Protein AF-J9CB09-F1 (afdb_monomer)

Secondary structure (DSSP, 8-state):
-HHHHHHHHHHHHHHHHHHHHHH-S--TT-EEEETTEEEEEEEE-SSEEEEEETTS-EEEEEHHHHTTS-EEESTT-SSEEEEEEEEEPTT--HHHHHHHHHHHHHHHHH-TTB-GGG-EEEEEEE-SS-EEEEEEEEES---HHHHHHHHHHHHHHHHHHHHHHT--B-----PPPPSS---------PPPP-------

InterPro domains:
  IPR006685 Mechanosensitive ion channel MscS [PF00924] (10-75)
  IPR010920 LSM domain superfamily [SSF50182] (10-75)
  IPR011066 Mechanosensitive ion channel MscS, C-terminal domain superfamily [SSF82689] (78-179)
  IPR023408 Mechanosensitive ion channel MscS, beta-domain superfamily [G3DSA:2.30.30.60] (26-75)
  IPR045042 Mechanosensitive ion channel protein YnaI-like [PTHR43634] (2-192)
  IPR049278 Mechanosensitive ion channel MscS, C-terminal domain [PF21082] (82-168)

Foldseek 3Di:
DVVCVVCVLVVLLQVLLVCCVVVVPDDQQWFKDWPNATAGFHDDDNFWTWGQGPVRDTDTHGSSRVSVTDMDTLLPDQKDKDKDKFFWAPPQDPQLLVQLQVVLLVCQLPDPQWDNVAWDWDQDDDDPGGRIIMTMTIGRDSDPVVVVVVVVVSVVVSVVSCVVSVIDTTDDDDDDDDPDDDDPPPPPPPDDDDPDPDDD

Mean predicted aligned error: 8.7 Å

Organism: NCBI:txid749906

pLDDT: mean 90.31, std 12.58, range [43.41, 98.25]

Sequence (200 aa):
MAVAFAAKDALANVFGSLVIVLDKPFKIGDWITANGVEGVVEEISFRSTCVRTFPQELVYIPNSLLSNTPITNFTARQKRRIDFTLGLTYSSTQEQIADFIQRMKDYLSNHPDIYPDVIRVHFINYGASSLDIRVTCYARTGDHVKYLDVLNDVNLAVLELLKKSGVSCAFPSTSVYFETPLHKTAATQAPFPIEEKAKL

Structure (mmCIF, N/CA/C/O backbone):
data_AF-J9CB09-F1
#
_entry.id   AF-J9CB09-F1
#
loop_
_atom_site.group_PDB
_atom_site.id
_atom_site.type_symbol
_atom_site.label_atom_id
_atom_site.label_alt_id
_atom_site.label_comp_id
_atom_site.label_asym_id
_atom_site.label_entity_id
_atom_site.label_seq_id
_atom_site.pdbx_PDB_ins_code
_atom_site.Cartn_x
_atom_site.Cartn_y
_atom_site.Cartn_z
_atom_site.occupancy
_atom_site.B_iso_or_equiv
_atom_site.auth_seq_id
_atom_site.auth_comp_id
_atom_site.auth_asym_id
_atom_site.auth_atom_id
_atom_site.pdbx_PDB_model_num
ATOM 1 N N . MET A 1 1 ? 18.683 19.623 -43.570 1.00 62.66 1 MET A N 1
ATOM 2 C CA . MET A 1 1 ? 17.809 19.801 -42.386 1.00 62.66 1 MET A CA 1
ATOM 3 C C . MET A 1 1 ? 16.638 18.813 -42.357 1.00 62.66 1 MET A C 1
ATOM 5 O O . MET A 1 1 ? 16.414 18.251 -41.299 1.00 62.66 1 MET A O 1
ATOM 9 N N . ALA A 1 2 ? 15.962 18.498 -43.474 1.00 72.88 2 ALA A N 1
ATOM 10 C CA . ALA A 1 2 ? 14.850 17.525 -43.497 1.00 72.88 2 ALA A CA 1
ATOM 11 C C . ALA A 1 2 ? 15.203 16.114 -42.965 1.00 72.88 2 ALA A C 1
ATOM 13 O O . ALA A 1 2 ? 14.466 15.561 -42.156 1.00 72.88 2 ALA A O 1
ATOM 14 N N . VAL A 1 3 ? 16.367 15.564 -43.338 1.00 76.69 3 VAL A N 1
ATOM 15 C CA . VAL A 1 3 ? 16.825 14.237 -42.868 1.00 76.69 3 VAL A CA 1
ATOM 16 C C . VAL A 1 3 ? 17.104 14.221 -41.357 1.00 76.69 3 VAL A C 1
ATOM 18 O O . VAL A 1 3 ? 16.766 13.259 -40.677 1.00 76.69 3 VAL A O 1
ATOM 21 N N . ALA A 1 4 ? 17.660 15.308 -40.811 1.00 77.88 4 ALA A N 1
ATOM 22 C CA . ALA A 1 4 ? 17.932 15.432 -39.377 1.00 77.88 4 ALA A CA 1
ATOM 23 C C . ALA A 1 4 ? 16.640 15.511 -38.546 1.00 77.88 4 ALA A C 1
ATOM 25 O O . ALA A 1 4 ? 16.568 14.933 -37.466 1.00 77.88 4 ALA A O 1
ATOM 26 N N . PHE A 1 5 ? 15.603 16.176 -39.067 1.00 81.06 5 PHE A N 1
ATOM 27 C CA . PHE A 1 5 ? 14.285 16.199 -38.432 1.00 81.06 5 PHE A CA 1
ATOM 28 C C . PHE A 1 5 ? 13.591 14.834 -38.484 1.00 81.06 5 PHE A C 1
ATOM 30 O O . PHE A 1 5 ? 13.025 14.420 -37.479 1.00 81.06 5 PHE A O 1
ATOM 37 N N . ALA A 1 6 ? 13.694 14.104 -39.599 1.00 78.50 6 ALA A N 1
ATOM 38 C CA . ALA A 1 6 ? 13.123 12.760 -39.723 1.00 78.50 6 ALA A CA 1
ATOM 39 C C . ALA A 1 6 ? 13.815 11.723 -38.813 1.00 78.50 6 ALA A C 1
ATOM 41 O O . ALA A 1 6 ? 13.164 10.826 -38.287 1.00 78.50 6 ALA A O 1
ATOM 42 N N . ALA A 1 7 ? 15.128 11.853 -38.589 1.00 86.88 7 ALA A N 1
ATOM 43 C CA . ALA A 1 7 ? 15.889 10.947 -37.725 1.00 86.88 7 ALA A CA 1
ATOM 44 C C . ALA A 1 7 ? 15.751 11.250 -36.221 1.00 86.88 7 ALA A C 1
ATOM 46 O O . ALA A 1 7 ? 16.163 10.431 -35.396 1.00 86.88 7 ALA A O 1
ATOM 47 N N . LYS A 1 8 ? 15.186 12.408 -35.850 1.00 88.00 8 LYS A N 1
ATOM 48 C CA . LYS A 1 8 ? 15.107 12.882 -34.460 1.00 88.00 8 LYS A CA 1
ATOM 49 C C . LYS A 1 8 ? 14.442 11.860 -33.537 1.00 88.00 8 LYS A C 1
ATOM 51 O O . LYS A 1 8 ? 14.993 11.550 -32.484 1.00 88.00 8 LYS A O 1
ATOM 56 N N . ASP A 1 9 ? 13.302 11.311 -33.945 1.00 84.38 9 ASP A N 1
ATOM 57 C CA . ASP A 1 9 ? 12.528 10.389 -33.106 1.00 84.38 9 ASP A CA 1
ATOM 58 C C . ASP A 1 9 ? 13.201 9.019 -32.980 1.00 84.38 9 ASP A C 1
ATOM 60 O O . ASP A 1 9 ? 13.182 8.403 -31.912 1.00 84.38 9 ASP A O 1
ATOM 64 N N . ALA A 1 10 ? 13.855 8.550 -34.045 1.00 86.50 10 ALA A N 1
ATOM 65 C CA . ALA A 1 10 ? 14.636 7.318 -34.007 1.00 86.50 10 ALA A CA 1
ATOM 66 C C . ALA A 1 10 ? 15.829 7.454 -33.048 1.00 86.50 10 ALA A C 1
ATOM 68 O O . ALA A 1 10 ? 16.013 6.614 -32.168 1.00 86.50 10 ALA A O 1
ATOM 69 N N . LEU A 1 11 ? 16.590 8.548 -33.162 1.00 88.12 11 LEU A N 1
ATOM 70 C CA . LEU A 1 11 ? 17.716 8.838 -32.274 1.00 88.12 11 LEU A CA 1
ATOM 71 C C . LEU A 1 11 ? 17.263 8.998 -30.820 1.00 88.12 11 LEU A C 1
ATOM 73 O O . LEU A 1 11 ? 17.879 8.419 -29.930 1.00 88.12 11 LEU A O 1
ATOM 77 N N . ALA A 1 12 ? 16.163 9.714 -30.572 1.00 89.38 12 ALA A N 1
ATOM 78 C CA . ALA A 1 12 ? 15.626 9.902 -29.227 1.00 89.38 12 ALA A CA 1
ATOM 79 C C . ALA A 1 12 ? 15.290 8.568 -28.543 1.00 89.38 12 ALA A C 1
ATOM 81 O O . ALA A 1 12 ? 15.583 8.389 -27.364 1.00 89.38 12 ALA A O 1
ATOM 82 N N . ASN A 1 13 ? 14.713 7.612 -29.274 1.00 90.25 13 ASN A N 1
ATOM 83 C CA . ASN A 1 13 ? 14.404 6.290 -28.729 1.00 90.25 13 ASN A CA 1
ATOM 84 C C . ASN A 1 13 ? 15.659 5.446 -28.466 1.00 90.25 13 ASN A C 1
ATOM 86 O O . ASN A 1 13 ? 15.710 4.728 -27.468 1.00 90.25 13 ASN A O 1
ATOM 90 N N . VAL A 1 14 ? 16.690 5.558 -29.307 1.00 90.12 14 VAL A N 1
ATOM 91 C CA . VAL A 1 14 ? 17.977 4.884 -29.073 1.00 90.12 14 VAL A CA 1
ATOM 92 C C . VAL A 1 14 ? 18.661 5.441 -27.824 1.00 90.12 14 VAL A C 1
ATOM 94 O O . VAL A 1 14 ? 19.067 4.666 -26.959 1.00 90.12 14 VAL A O 1
ATOM 97 N N . PHE A 1 15 ? 18.723 6.769 -27.672 1.00 89.75 15 PHE A N 1
ATOM 98 C CA . PHE A 1 15 ? 19.248 7.394 -26.454 1.00 89.75 15 PHE A CA 1
ATOM 99 C C . PHE A 1 15 ? 18.416 7.030 -25.221 1.00 89.75 15 PHE A C 1
ATOM 101 O O . PHE A 1 15 ? 18.990 6.695 -24.189 1.00 89.75 15 PHE A O 1
ATOM 108 N N . GLY A 1 16 ? 17.085 7.006 -25.335 1.00 88.19 16 GLY A N 1
ATOM 109 C CA . GLY A 1 16 ? 16.208 6.560 -24.251 1.00 88.19 16 GLY A CA 1
ATOM 110 C C . GLY A 1 16 ? 16.493 5.117 -23.827 1.00 88.19 16 GLY A C 1
ATOM 111 O O . GLY A 1 16 ? 16.582 4.824 -22.639 1.00 88.19 16 GLY A O 1
ATOM 112 N N . SER A 1 17 ? 16.734 4.224 -24.789 1.00 88.56 17 SER A N 1
ATOM 113 C CA . SER A 1 17 ? 17.124 2.833 -24.512 1.00 88.56 17 SER A CA 1
ATOM 114 C C . SER A 1 17 ? 18.469 2.745 -23.799 1.00 88.56 17 SER A C 1
ATOM 116 O O . SER A 1 17 ? 18.612 1.977 -22.852 1.00 88.56 17 SER A O 1
ATOM 118 N N . LEU A 1 18 ? 19.451 3.544 -24.228 1.00 91.38 18 LEU A N 1
ATOM 119 C CA . LEU A 1 18 ? 20.765 3.599 -23.592 1.00 91.38 18 LEU A CA 1
ATOM 120 C C . LEU A 1 18 ? 20.655 4.063 -22.134 1.00 91.38 18 LEU A C 1
ATOM 122 O O . LEU A 1 18 ? 21.244 3.436 -21.260 1.00 91.38 18 LEU A O 1
ATOM 126 N N . VAL A 1 19 ? 19.857 5.100 -21.868 1.00 89.19 19 VAL A N 1
ATOM 127 C CA . VAL A 1 19 ? 19.573 5.584 -20.507 1.00 89.19 19 VAL A CA 1
ATOM 128 C C . VAL A 1 19 ? 18.929 4.483 -19.663 1.00 89.19 19 VAL A C 1
ATOM 130 O O . VAL A 1 19 ? 19.413 4.196 -18.575 1.00 89.19 19 VAL A O 1
ATOM 133 N N . ILE A 1 20 ? 17.905 3.792 -20.178 1.00 90.62 20 ILE A N 1
ATOM 134 C CA . ILE A 1 20 ? 17.250 2.682 -19.463 1.00 90.62 20 ILE A CA 1
ATOM 135 C C . ILE A 1 20 ? 18.251 1.564 -19.128 1.00 90.62 20 ILE A C 1
ATOM 137 O O . ILE A 1 20 ? 18.218 1.019 -18.029 1.00 90.62 20 ILE A O 1
ATOM 141 N N . VAL A 1 21 ? 19.161 1.223 -20.043 1.00 89.69 21 VAL A N 1
ATOM 142 C CA . VAL A 1 21 ? 20.151 0.152 -19.833 1.00 89.69 21 VAL A CA 1
ATOM 143 C C . VAL A 1 21 ? 21.273 0.562 -18.874 1.00 89.69 21 VAL A C 1
ATOM 145 O O . VAL A 1 21 ? 21.768 -0.293 -18.133 1.00 89.69 21 VAL A O 1
ATOM 148 N N . LEU A 1 22 ? 21.689 1.831 -18.886 1.00 90.94 22 LEU A N 1
ATOM 149 C CA . LEU A 1 22 ? 22.745 2.351 -18.014 1.00 90.94 22 LEU A CA 1
ATOM 150 C C . LEU A 1 22 ? 22.230 2.613 -16.597 1.00 90.94 22 LEU A C 1
ATOM 152 O O . LEU A 1 22 ? 22.796 2.083 -15.641 1.00 90.94 22 LEU A O 1
ATOM 156 N N . ASP A 1 23 ? 21.138 3.365 -16.473 1.00 89.81 23 ASP A N 1
ATOM 157 C CA . ASP A 1 23 ? 20.589 3.788 -15.181 1.00 89.81 23 ASP A CA 1
ATOM 158 C C . ASP A 1 23 ? 19.746 2.687 -14.529 1.00 89.81 23 ASP A C 1
ATOM 160 O O . ASP A 1 23 ? 19.575 2.671 -13.310 1.00 89.81 23 ASP A O 1
ATOM 164 N N . LYS A 1 24 ? 19.226 1.750 -15.335 1.00 91.00 24 LYS A N 1
ATOM 165 C CA . LYS A 1 24 ? 18.397 0.609 -14.909 1.00 91.00 24 LYS A CA 1
ATOM 166 C C . LYS A 1 24 ? 17.297 0.994 -13.908 1.00 91.00 24 LYS A C 1
ATOM 168 O O . LYS A 1 24 ? 17.187 0.355 -12.859 1.00 91.00 24 LYS A O 1
ATOM 173 N N . PRO A 1 25 ? 16.436 1.986 -14.220 1.00 92.44 25 PRO A N 1
ATOM 174 C CA . PRO A 1 25 ? 15.302 2.330 -13.355 1.00 92.44 25 PRO A CA 1
ATOM 175 C C . PRO A 1 25 ? 14.312 1.159 -13.187 1.00 92.44 25 PRO A C 1
ATOM 177 O O . PRO A 1 25 ? 13.548 1.105 -12.219 1.00 92.44 25 PRO A O 1
ATOM 180 N N . PHE A 1 26 ? 14.332 0.207 -14.123 1.00 95.56 26 PHE A N 1
ATOM 181 C CA . PHE A 1 26 ? 13.611 -1.060 -14.081 1.00 95.56 26 PHE A CA 1
ATOM 182 C C . PHE A 1 26 ? 14.320 -2.110 -14.947 1.00 95.56 26 PHE A C 1
ATOM 184 O O . PHE A 1 26 ? 15.185 -1.787 -15.765 1.00 95.56 26 PHE A O 1
ATOM 191 N N . LYS A 1 27 ? 13.929 -3.373 -14.784 1.00 94.94 27 LYS A N 1
ATOM 192 C CA . LYS A 1 27 ? 14.349 -4.511 -15.617 1.00 94.94 27 LYS A CA 1
ATOM 193 C C . LYS A 1 27 ? 13.140 -5.321 -16.088 1.00 94.94 27 LYS A C 1
ATOM 195 O O . LYS A 1 27 ? 12.028 -5.141 -15.601 1.00 94.94 27 LYS A O 1
ATOM 200 N N . ILE A 1 28 ? 13.375 -6.241 -17.021 1.00 96.25 28 ILE A N 1
ATOM 201 C CA . ILE A 1 28 ? 12.380 -7.250 -17.406 1.00 96.25 28 ILE A CA 1
ATOM 202 C C . ILE A 1 28 ? 11.930 -8.017 -16.151 1.00 96.25 28 ILE A C 1
ATOM 204 O O . ILE A 1 28 ? 12.761 -8.432 -15.340 1.00 96.25 28 ILE A O 1
ATOM 208 N N . GLY A 1 29 ? 10.619 -8.177 -15.997 1.00 95.31 29 GLY A N 1
ATOM 209 C CA . GLY A 1 29 ? 9.960 -8.767 -14.834 1.00 95.31 29 GLY A CA 1
ATOM 210 C C . GLY A 1 29 ? 9.585 -7.770 -13.734 1.00 95.31 29 GLY A C 1
ATOM 211 O O . GLY A 1 29 ? 8.869 -8.148 -12.807 1.00 95.31 29 GLY A O 1
ATOM 212 N N . ASP A 1 30 ? 10.015 -6.507 -13.811 1.00 95.81 30 ASP A N 1
ATOM 213 C CA . ASP A 1 30 ? 9.590 -5.502 -12.837 1.00 95.81 30 ASP A CA 1
ATOM 214 C C . ASP A 1 30 ? 8.165 -5.020 -13.132 1.00 95.81 30 ASP A C 1
ATOM 216 O O . ASP A 1 30 ? 7.812 -4.719 -14.272 1.00 95.81 30 ASP A O 1
ATOM 220 N N . TRP A 1 31 ? 7.358 -4.890 -12.081 1.00 95.75 31 TRP A N 1
ATOM 221 C CA . TRP A 1 31 ? 6.089 -4.180 -12.116 1.00 95.75 31 TRP A CA 1
ATOM 222 C C . TRP A 1 31 ? 6.362 -2.684 -11.984 1.00 95.75 31 TRP A C 1
ATOM 224 O O . TRP A 1 31 ? 6.901 -2.224 -10.972 1.00 95.75 31 TRP A O 1
ATOM 234 N N . ILE A 1 32 ? 5.974 -1.923 -13.003 1.00 96.56 32 ILE A N 1
ATOM 235 C CA . ILE A 1 32 ? 6.159 -0.478 -13.067 1.00 96.56 32 ILE A CA 1
ATOM 236 C C . ILE A 1 32 ? 4.849 0.247 -13.378 1.00 96.56 32 ILE A C 1
ATOM 238 O O . ILE A 1 32 ? 3.926 -0.325 -13.959 1.00 96.56 32 ILE A O 1
ATOM 242 N N . THR A 1 33 ? 4.795 1.534 -13.041 1.00 96.62 33 THR A N 1
ATOM 243 C CA . THR A 1 33 ? 3.886 2.484 -13.689 1.00 96.62 33 THR A CA 1
ATOM 244 C C . THR A 1 33 ? 4.665 3.655 -14.274 1.00 96.62 33 THR A C 1
ATOM 246 O O . THR A 1 33 ? 5.561 4.209 -13.628 1.00 96.62 33 THR A O 1
ATOM 249 N N . ALA A 1 34 ? 4.337 4.005 -15.514 1.00 93.81 34 ALA A N 1
ATOM 250 C CA . ALA A 1 34 ? 4.919 5.123 -16.238 1.00 93.81 34 ALA A CA 1
ATOM 251 C C . ALA A 1 34 ? 3.897 5.677 -17.234 1.00 93.81 34 ALA A C 1
ATOM 253 O O . ALA A 1 34 ? 3.249 4.922 -17.957 1.00 93.81 34 ALA A O 1
ATOM 254 N N . ASN A 1 35 ? 3.753 7.004 -17.274 1.00 89.62 35 ASN A N 1
ATOM 255 C CA . ASN A 1 35 ? 2.864 7.700 -18.209 1.00 89.62 35 ASN A CA 1
ATOM 256 C C . ASN A 1 35 ? 1.423 7.127 -18.265 1.00 89.62 35 ASN A C 1
ATOM 258 O O . ASN A 1 35 ? 0.848 6.963 -19.338 1.00 89.62 35 ASN A O 1
ATOM 262 N N . GLY A 1 36 ? 0.858 6.770 -17.105 1.00 92.25 36 GLY A N 1
ATOM 263 C CA . GLY A 1 36 ? -0.497 6.210 -16.993 1.00 92.25 36 GLY A CA 1
ATOM 264 C C . GLY A 1 36 ? -0.636 4.734 -17.386 1.00 92.25 36 GLY A C 1
ATOM 265 O O . GLY A 1 36 ? -1.728 4.189 -17.275 1.00 92.25 36 GLY A O 1
ATOM 266 N N . VAL A 1 37 ? 0.447 4.076 -17.807 1.00 95.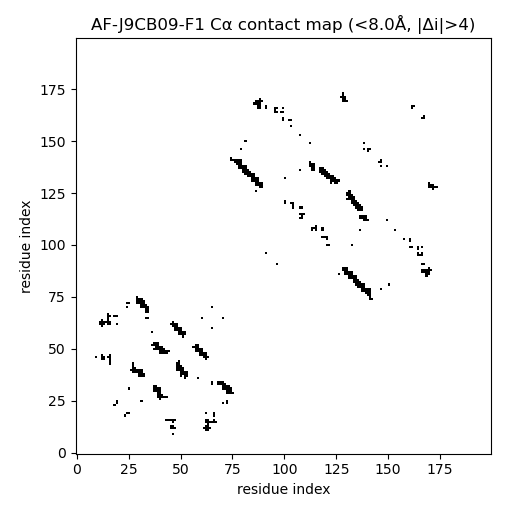12 37 VAL A N 1
ATOM 267 C CA . VAL A 1 37 ? 0.483 2.633 -18.072 1.00 95.12 37 VAL A CA 1
ATOM 268 C C . VAL A 1 37 ? 1.043 1.926 -16.847 1.00 95.12 37 VAL A C 1
ATOM 270 O O . VAL A 1 37 ? 2.088 2.319 -16.331 1.00 95.12 37 VAL A O 1
ATOM 273 N N . GLU A 1 38 ? 0.365 0.883 -16.383 1.00 97.44 38 GLU A N 1
ATOM 274 C CA . GLU A 1 38 ? 0.790 0.061 -15.252 1.00 97.44 38 GLU A CA 1
ATOM 275 C C . GLU A 1 38 ? 0.815 -1.418 -15.642 1.00 97.44 38 GLU A C 1
ATOM 277 O O . GLU A 1 38 ? -0.140 -1.936 -16.223 1.00 97.44 38 GLU A O 1
ATOM 282 N N . GLY A 1 39 ? 1.911 -2.103 -15.317 1.00 97.12 39 GLY A N 1
ATOM 283 C CA . GLY A 1 39 ? 2.062 -3.521 -15.616 1.00 97.12 39 GLY A CA 1
ATOM 284 C C . GLY A 1 39 ? 3.478 -4.042 -15.409 1.00 97.12 39 GLY A C 1
ATOM 285 O O . GLY A 1 39 ? 4.337 -3.353 -14.859 1.00 97.12 39 GLY A O 1
ATOM 286 N N . VAL A 1 40 ? 3.718 -5.271 -15.855 1.00 97.50 40 VAL A N 1
ATOM 287 C CA . VAL A 1 40 ? 5.015 -5.949 -15.758 1.00 97.50 40 VAL A CA 1
ATOM 288 C C . VAL A 1 40 ? 5.788 -5.777 -17.060 1.00 97.50 40 VAL A C 1
ATOM 290 O O . VAL A 1 40 ? 5.251 -6.002 -18.142 1.00 97.50 40 VAL A O 1
ATOM 293 N N . VAL A 1 41 ? 7.056 -5.383 -16.970 1.00 97.69 41 VAL A N 1
ATOM 294 C CA . VAL A 1 41 ? 7.939 -5.258 -18.135 1.00 97.69 41 VAL A CA 1
ATOM 295 C C . VAL A 1 41 ? 8.239 -6.645 -18.697 1.00 97.69 41 VAL A C 1
ATOM 297 O O . VAL A 1 41 ? 8.838 -7.469 -18.013 1.00 97.69 41 VAL A O 1
ATOM 300 N N . GLU A 1 42 ? 7.871 -6.896 -19.949 1.00 97.31 42 GLU A N 1
ATOM 301 C CA . GLU A 1 42 ? 8.142 -8.177 -20.617 1.00 97.31 42 GLU A CA 1
ATOM 302 C C . GLU A 1 42 ? 9.382 -8.131 -21.495 1.00 97.31 42 GLU A C 1
ATOM 304 O O . GLU A 1 42 ? 10.167 -9.075 -21.527 1.00 97.31 42 GLU A O 1
ATOM 309 N N . GLU A 1 43 ? 9.567 -7.023 -22.207 1.00 96.25 43 GLU A N 1
ATOM 310 C CA . GLU A 1 43 ? 10.640 -6.885 -23.180 1.00 96.25 43 GLU A CA 1
ATOM 311 C C . GLU A 1 43 ? 11.114 -5.435 -23.237 1.00 96.25 43 GLU A C 1
ATOM 313 O O . GLU A 1 43 ? 10.312 -4.503 -23.194 1.00 96.25 43 GLU A O 1
ATOM 318 N N . ILE A 1 44 ? 12.424 -5.242 -23.378 1.00 94.81 44 ILE A N 1
ATOM 319 C CA . ILE A 1 44 ? 13.029 -3.945 -23.684 1.00 94.81 44 ILE A CA 1
ATOM 320 C C . ILE A 1 44 ? 13.714 -4.084 -25.044 1.00 94.81 44 ILE A C 1
ATOM 322 O O . ILE A 1 44 ? 14.790 -4.673 -25.149 1.00 94.81 44 ILE A O 1
ATOM 326 N N . SER A 1 45 ? 13.083 -3.556 -26.090 1.00 93.25 45 SER A N 1
ATOM 327 C CA . SER A 1 45 ? 13.636 -3.523 -27.446 1.00 93.25 45 SER A CA 1
ATOM 328 C C . SER A 1 45 ? 14.404 -2.212 -27.686 1.00 93.25 45 SER A C 1
ATOM 330 O O . SER A 1 45 ? 14.396 -1.300 -26.861 1.00 93.25 45 SER A O 1
ATOM 332 N N . PHE A 1 46 ? 15.027 -2.059 -28.860 1.00 89.56 46 PHE A N 1
ATOM 333 C CA . PHE A 1 46 ? 15.848 -0.877 -29.183 1.00 89.56 46 PHE A CA 1
ATOM 334 C C . PHE A 1 46 ? 15.080 0.459 -29.276 1.00 89.56 46 PHE A C 1
ATOM 336 O O . PHE A 1 46 ? 15.711 1.514 -29.260 1.00 89.56 46 PHE A O 1
ATOM 343 N N . ARG A 1 47 ? 13.746 0.442 -29.453 1.00 91.50 47 ARG A N 1
ATOM 344 C CA . ARG A 1 47 ? 12.929 1.673 -29.520 1.00 91.50 47 ARG A CA 1
ATOM 345 C C . ARG A 1 47 ? 11.818 1.766 -28.493 1.00 91.50 47 ARG A C 1
ATOM 347 O O . ARG A 1 47 ? 11.270 2.847 -28.300 1.00 91.50 47 ARG A O 1
ATOM 354 N N . SER A 1 48 ? 11.410 0.641 -27.930 1.00 95.38 48 SER A N 1
ATOM 355 C CA . SER A 1 48 ? 10.233 0.562 -27.080 1.00 95.38 48 SER A CA 1
ATOM 356 C C . SER A 1 48 ? 10.406 -0.497 -26.015 1.00 95.38 48 SER A C 1
ATOM 358 O O . SER A 1 48 ? 11.099 -1.488 -26.227 1.00 95.38 48 SER A O 1
ATOM 360 N N . THR A 1 49 ? 9.703 -0.300 -24.914 1.00 96.19 49 THR A N 1
ATOM 361 C CA . THR A 1 49 ? 9.540 -1.272 -23.845 1.00 96.19 49 THR A CA 1
ATOM 362 C C . THR A 1 49 ? 8.119 -1.814 -23.913 1.00 96.19 49 THR A C 1
ATOM 364 O O . THR A 1 49 ? 7.162 -1.042 -24.005 1.00 96.19 49 THR A O 1
ATOM 367 N N . CYS A 1 50 ? 7.983 -3.135 -23.907 1.00 97.06 50 CYS A N 1
ATOM 368 C CA . CYS A 1 50 ? 6.708 -3.832 -23.857 1.00 97.06 50 CYS A CA 1
ATOM 369 C C . CYS A 1 50 ? 6.331 -4.094 -22.397 1.00 97.06 50 CYS A C 1
ATOM 371 O O . CYS A 1 50 ? 7.088 -4.722 -21.654 1.00 97.06 50 CYS A O 1
ATOM 373 N N . VAL A 1 51 ? 5.157 -3.617 -21.998 1.00 98.06 51 VAL A N 1
ATOM 374 C CA . VAL A 1 51 ? 4.588 -3.794 -20.662 1.00 98.06 51 VAL A CA 1
ATOM 375 C C . VAL A 1 51 ? 3.302 -4.599 -20.789 1.00 98.06 51 VAL A C 1
ATOM 377 O O . VAL A 1 51 ? 2.420 -4.225 -21.562 1.00 98.06 51 VAL A O 1
ATOM 380 N N . ARG A 1 52 ? 3.180 -5.684 -20.020 1.00 98.12 52 ARG A N 1
ATOM 381 C CA . ARG A 1 52 ? 1.931 -6.433 -19.884 1.00 98.12 52 ARG A CA 1
ATOM 382 C C . ARG A 1 52 ? 1.110 -5.882 -18.731 1.00 98.12 52 ARG A C 1
ATOM 384 O O . ARG A 1 52 ? 1.545 -5.936 -17.579 1.00 98.12 52 ARG A O 1
ATOM 391 N N . THR A 1 53 ? -0.068 -5.355 -19.034 1.00 97.50 53 THR A N 1
ATOM 392 C CA . THR A 1 53 ? -0.989 -4.825 -18.023 1.00 97.50 53 THR A CA 1
ATOM 393 C C . THR A 1 53 ? -1.617 -5.961 -17.213 1.00 97.50 53 THR A C 1
ATOM 395 O O . THR A 1 53 ? -1.602 -7.124 -17.622 1.00 97.50 53 THR A O 1
ATOM 398 N N . PHE A 1 54 ? -2.195 -5.652 -16.050 1.00 95.12 54 PHE A N 1
ATOM 399 C CA . PHE A 1 54 ? -2.895 -6.663 -15.245 1.00 95.12 54 PHE A CA 1
ATOM 400 C C . PHE A 1 54 ? -4.084 -7.322 -15.967 1.00 95.12 54 PHE A C 1
ATOM 402 O O . PHE A 1 54 ? -4.240 -8.537 -15.826 1.00 95.12 54 PHE A O 1
ATOM 409 N N . PRO A 1 55 ? -4.857 -6.597 -16.804 1.00 96.44 55 PRO A N 1
ATOM 410 C CA . PRO A 1 55 ? -5.817 -7.199 -17.734 1.00 96.44 55 PRO A CA 1
ATOM 411 C C . PRO A 1 55 ? -5.213 -8.032 -18.881 1.00 96.44 55 PRO A C 1
ATOM 413 O O . PRO A 1 55 ? -5.964 -8.481 -19.739 1.00 96.44 55 PRO A O 1
ATOM 416 N N . GLN A 1 56 ? -3.895 -8.275 -18.892 1.00 96.31 56 GLN A N 1
ATOM 417 C CA . GLN A 1 56 ? -3.156 -9.086 -19.874 1.00 96.31 56 GLN A CA 1
ATOM 418 C C . GLN A 1 56 ? -2.960 -8.442 -21.258 1.00 96.31 56 GLN A C 1
ATOM 420 O O . GLN A 1 56 ? -2.625 -9.139 -22.218 1.00 96.31 56 GLN A O 1
ATOM 425 N N . GLU A 1 57 ? -3.105 -7.124 -21.379 1.00 97.31 57 GLU A N 1
ATOM 426 C CA . GLU A 1 57 ? -2.868 -6.402 -22.635 1.00 97.31 57 GLU A CA 1
ATOM 427 C C . GLU A 1 57 ? -1.378 -6.090 -22.807 1.00 97.31 57 GLU A C 1
ATOM 429 O O . GLU A 1 57 ? -0.668 -5.860 -21.829 1.00 97.31 57 GLU A O 1
ATOM 434 N N . LEU A 1 58 ? -0.906 -6.035 -24.054 1.00 97.56 58 LEU A N 1
ATOM 435 C CA . LEU A 1 58 ? 0.459 -5.620 -24.376 1.00 97.56 58 LEU A CA 1
ATOM 436 C C . LEU A 1 58 ? 0.494 -4.148 -24.768 1.00 97.56 58 LEU A C 1
ATOM 438 O O . LEU A 1 58 ? -0.100 -3.747 -25.769 1.00 97.56 58 LEU A O 1
ATOM 442 N N . VAL A 1 59 ? 1.237 -3.354 -24.003 1.00 97.50 59 VAL A N 1
ATOM 443 C CA . VAL A 1 59 ? 1.413 -1.923 -24.243 1.00 97.50 59 VAL A CA 1
ATOM 444 C C . VAL A 1 59 ? 2.868 -1.640 -24.583 1.00 97.50 59 VAL A C 1
ATOM 446 O O . VAL A 1 59 ? 3.773 -1.868 -23.783 1.00 97.50 59 VAL A O 1
ATOM 449 N N . TYR A 1 60 ? 3.094 -1.113 -25.785 1.00 96.81 60 TYR A N 1
ATOM 450 C CA . TYR A 1 60 ? 4.420 -0.739 -26.267 1.00 96.81 60 TYR A CA 1
ATOM 451 C C . TYR A 1 60 ? 4.660 0.748 -26.031 1.00 96.81 60 TYR A C 1
ATOM 453 O O . TYR A 1 60 ? 4.045 1.596 -26.678 1.00 96.81 60 TYR A O 1
ATOM 461 N N . ILE A 1 61 ? 5.587 1.068 -25.134 1.00 95.62 61 ILE A N 1
ATOM 462 C CA . ILE A 1 61 ? 5.910 2.444 -24.758 1.00 95.62 61 ILE A CA 1
ATOM 463 C C . ILE A 1 61 ? 7.237 2.839 -25.418 1.00 95.62 61 ILE A C 1
ATOM 465 O O . ILE A 1 61 ? 8.221 2.118 -25.250 1.00 95.62 61 ILE A O 1
ATOM 469 N N . PRO A 1 62 ? 7.313 3.957 -26.167 1.00 96.00 62 PRO A N 1
ATOM 470 C CA . PRO A 1 62 ? 8.577 4.455 -26.706 1.00 96.00 62 PRO A CA 1
ATOM 471 C C . PRO A 1 62 ? 9.609 4.706 -25.600 1.00 96.00 62 PRO A C 1
ATOM 473 O O . PRO A 1 62 ? 9.299 5.317 -24.576 1.00 96.00 62 PRO A O 1
ATOM 476 N N . ASN A 1 63 ? 10.853 4.281 -25.812 1.00 94.69 63 ASN A N 1
ATOM 477 C CA . ASN A 1 63 ? 11.905 4.417 -24.801 1.00 94.69 63 ASN A CA 1
ATOM 478 C C . ASN A 1 63 ? 12.274 5.883 -24.551 1.00 94.69 63 ASN A C 1
ATOM 480 O O . ASN A 1 63 ? 12.629 6.233 -23.428 1.00 94.69 63 ASN A O 1
ATOM 484 N N . SER A 1 64 ? 12.122 6.750 -25.560 1.00 93.81 64 SER A N 1
ATOM 485 C CA . SER A 1 64 ? 12.280 8.198 -25.389 1.00 93.81 64 SER A CA 1
ATOM 486 C C . SER A 1 64 ? 11.253 8.791 -24.424 1.00 93.81 64 SER A C 1
ATOM 488 O O . SER A 1 64 ? 11.541 9.783 -23.764 1.00 93.81 64 SER A O 1
ATOM 490 N N . LEU A 1 65 ? 10.057 8.210 -24.326 1.00 93.38 65 LEU A N 1
ATOM 491 C CA . LEU A 1 65 ? 9.039 8.667 -23.389 1.00 93.38 65 LEU A CA 1
ATOM 492 C C . LEU A 1 65 ? 9.398 8.226 -21.971 1.00 93.38 65 LEU A C 1
ATOM 494 O O . LEU A 1 65 ? 9.451 9.057 -21.071 1.00 93.38 65 LEU A O 1
ATOM 498 N N . LEU A 1 66 ? 9.737 6.946 -21.797 1.00 93.44 66 LEU A N 1
ATOM 499 C CA . LEU A 1 66 ? 10.118 6.387 -20.499 1.00 93.44 66 LEU A CA 1
ATOM 500 C C . LEU A 1 66 ? 11.329 7.094 -19.888 1.00 93.44 66 LEU A C 1
ATOM 502 O O . LEU A 1 66 ? 11.307 7.402 -18.702 1.00 93.44 66 LEU A O 1
ATOM 506 N N . SER A 1 67 ? 12.345 7.422 -20.690 1.00 90.94 67 SER A N 1
ATOM 507 C CA . SER A 1 67 ? 13.532 8.136 -20.204 1.00 90.94 67 SER A CA 1
ATOM 508 C C . SER A 1 67 ? 13.255 9.581 -19.771 1.00 90.94 67 SER A C 1
ATOM 510 O O . SER A 1 67 ? 14.085 10.176 -19.094 1.00 90.94 67 SER A O 1
ATOM 512 N N . ASN A 1 68 ? 12.123 10.163 -20.182 1.00 88.81 68 ASN A N 1
ATOM 513 C CA . ASN A 1 68 ? 11.765 11.559 -19.913 1.00 88.81 68 ASN A CA 1
ATOM 514 C C . ASN A 1 68 ? 10.580 11.711 -18.945 1.00 88.81 68 ASN A C 1
ATOM 516 O O . ASN A 1 68 ? 10.164 12.834 -18.661 1.00 88.81 68 ASN A O 1
ATOM 520 N N . THR A 1 69 ? 10.023 10.610 -18.436 1.00 90.12 69 THR A N 1
ATOM 521 C CA . THR A 1 69 ? 8.890 10.629 -17.501 1.00 90.12 69 THR A CA 1
ATOM 522 C C . THR A 1 69 ? 9.252 9.968 -16.176 1.00 90.12 69 THR A C 1
ATOM 524 O O . THR A 1 69 ? 10.036 9.021 -16.170 1.00 90.12 69 THR A O 1
ATOM 527 N N . PRO A 1 70 ? 8.658 10.397 -15.048 1.00 93.50 70 PRO A N 1
ATOM 528 C CA . PRO A 1 70 ? 8.788 9.672 -13.792 1.00 93.50 70 PRO A CA 1
ATOM 529 C C . PRO A 1 70 ? 8.290 8.229 -13.930 1.00 93.50 70 PRO A C 1
ATOM 531 O O . PRO A 1 70 ? 7.179 7.990 -14.407 1.00 93.50 70 PRO A O 1
ATOM 534 N N . ILE A 1 71 ? 9.102 7.280 -13.470 1.00 94.75 71 ILE A N 1
ATOM 535 C CA . ILE A 1 71 ? 8.767 5.856 -13.423 1.00 94.75 71 ILE A CA 1
ATOM 536 C C . ILE A 1 71 ? 8.669 5.445 -11.959 1.00 94.75 71 ILE A C 1
ATOM 538 O O . ILE A 1 71 ? 9.576 5.703 -11.168 1.00 94.75 71 ILE A O 1
ATOM 542 N N . THR A 1 72 ? 7.581 4.776 -11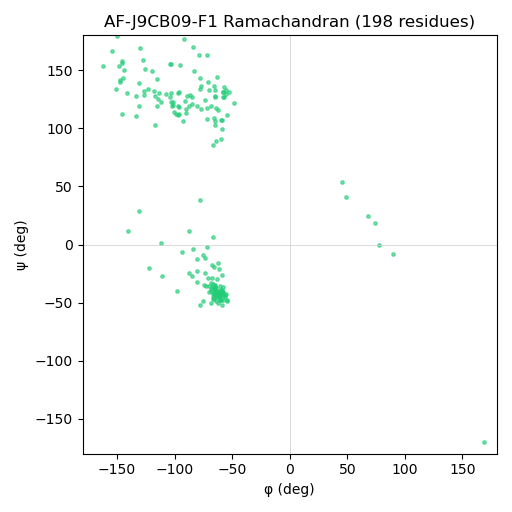.593 1.00 95.75 72 THR A N 1
ATOM 543 C CA . THR A 1 72 ? 7.461 4.132 -10.282 1.00 95.75 72 THR A CA 1
ATOM 544 C C . THR A 1 72 ? 7.689 2.639 -10.448 1.00 95.75 72 THR A C 1
ATOM 546 O O . THR A 1 72 ? 6.926 1.977 -11.144 1.00 95.75 72 THR A O 1
ATOM 549 N N . ASN A 1 73 ? 8.716 2.104 -9.790 1.00 95.19 73 ASN A N 1
ATOM 550 C CA . ASN A 1 73 ? 9.010 0.674 -9.773 1.00 95.19 73 ASN A CA 1
ATOM 551 C C . ASN A 1 73 ? 8.469 0.043 -8.480 1.00 95.19 73 ASN A C 1
ATOM 553 O O . ASN A 1 73 ? 8.937 0.338 -7.377 1.00 95.19 73 ASN A O 1
ATOM 557 N N . PHE A 1 74 ? 7.453 -0.805 -8.611 1.00 93.25 74 PHE A N 1
ATOM 558 C CA . PHE A 1 74 ? 6.804 -1.477 -7.489 1.00 93.25 74 PHE A CA 1
ATOM 559 C C . PHE A 1 74 ? 7.593 -2.693 -7.003 1.00 93.25 74 PHE A C 1
ATOM 561 O O . PHE A 1 74 ? 7.589 -2.961 -5.800 1.00 93.25 74 PHE A O 1
ATOM 568 N N . THR A 1 75 ? 8.290 -3.390 -7.904 1.00 91.81 75 THR A N 1
ATOM 569 C CA . THR A 1 75 ? 9.119 -4.559 -7.572 1.00 91.81 75 THR A CA 1
ATOM 570 C C . THR A 1 75 ? 10.342 -4.172 -6.744 1.00 91.81 75 THR A C 1
ATOM 572 O O . THR A 1 75 ? 10.739 -4.908 -5.846 1.00 91.81 75 THR A O 1
ATOM 575 N N . ALA A 1 76 ? 10.907 -2.984 -6.970 1.00 91.62 76 ALA A N 1
ATOM 576 C CA . ALA A 1 76 ? 12.065 -2.486 -6.224 1.00 91.62 76 ALA A CA 1
ATOM 577 C C . ALA A 1 76 ? 11.759 -2.083 -4.762 1.00 91.62 76 ALA A C 1
ATOM 579 O O . ALA A 1 76 ? 12.662 -1.681 -4.023 1.00 91.62 76 ALA A O 1
ATOM 580 N N . ARG A 1 77 ? 10.499 -2.166 -4.311 1.00 90.69 77 ARG A N 1
ATOM 581 C CA . ARG A 1 77 ? 10.120 -1.844 -2.928 1.00 90.69 77 ARG A CA 1
ATOM 582 C C . ARG A 1 77 ? 10.754 -2.833 -1.953 1.00 90.69 77 ARG A C 1
ATOM 584 O O . ARG A 1 77 ? 10.541 -4.032 -2.048 1.00 90.69 77 ARG A O 1
ATOM 591 N N . GLN A 1 78 ? 11.443 -2.317 -0.939 1.00 88.38 78 GLN A N 1
ATOM 592 C CA . GLN A 1 78 ? 11.956 -3.141 0.168 1.00 88.38 78 GLN A CA 1
ATOM 593 C C . GLN A 1 78 ? 10.914 -3.365 1.271 1.00 88.38 78 GLN A C 1
ATOM 595 O O . GLN A 1 78 ? 10.957 -4.356 1.992 1.00 88.38 78 GLN A O 1
ATOM 600 N N . LYS A 1 79 ? 9.981 -2.420 1.409 1.00 92.56 79 LYS A N 1
ATOM 601 C CA . LYS A 1 79 ? 8.927 -2.425 2.421 1.00 92.56 79 LYS A CA 1
ATOM 602 C C . LYS A 1 79 ? 7.645 -1.851 1.848 1.00 92.56 79 LYS A C 1
ATOM 604 O O . LYS A 1 79 ? 7.688 -0.967 0.987 1.00 92.56 79 LYS A O 1
ATOM 609 N N . ARG A 1 80 ? 6.504 -2.311 2.351 1.00 94.19 80 ARG A N 1
ATOM 610 C CA . ARG A 1 80 ? 5.183 -1.841 1.918 1.00 94.19 80 ARG A CA 1
ATOM 611 C C . ARG A 1 80 ? 4.441 -1.203 3.078 1.00 94.19 80 ARG A C 1
ATOM 613 O O . ARG A 1 80 ? 4.405 -1.746 4.175 1.00 94.19 80 ARG A O 1
ATOM 620 N N . ARG A 1 81 ? 3.881 -0.020 2.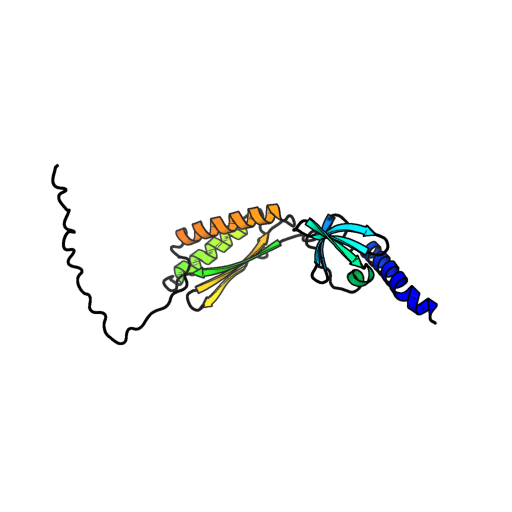837 1.00 95.12 81 ARG A N 1
ATOM 621 C CA . ARG A 1 81 ? 3.137 0.737 3.844 1.00 95.12 81 ARG A CA 1
ATOM 622 C C . ARG A 1 81 ? 1.739 0.141 4.011 1.00 95.12 81 ARG A C 1
ATOM 624 O O . ARG A 1 81 ? 1.053 -0.108 3.022 1.00 95.12 81 ARG A O 1
ATOM 631 N N . ILE A 1 82 ? 1.326 -0.051 5.255 1.00 96.75 82 ILE A N 1
ATOM 632 C CA . ILE A 1 82 ? -0.066 -0.270 5.647 1.00 96.75 82 ILE A CA 1
ATOM 633 C C . ILE A 1 82 ? -0.536 1.059 6.238 1.00 96.75 82 ILE A C 1
ATOM 635 O O . ILE A 1 82 ? 0.117 1.594 7.134 1.00 96.75 82 ILE A O 1
ATOM 639 N N . ASP A 1 83 ? -1.599 1.639 5.688 1.00 96.81 83 ASP A N 1
ATOM 640 C CA . ASP A 1 83 ? -2.144 2.927 6.126 1.00 96.81 83 ASP A CA 1
ATOM 641 C C . ASP A 1 83 ? -3.660 2.911 5.973 1.00 96.81 83 ASP A C 1
ATOM 643 O O . ASP A 1 83 ? -4.170 2.841 4.855 1.00 96.81 83 ASP A O 1
ATOM 647 N N . PHE A 1 84 ? -4.364 2.945 7.097 1.00 97.31 84 PHE A N 1
ATOM 648 C CA . PHE A 1 84 ? -5.818 2.996 7.127 1.00 97.31 84 PHE A CA 1
ATOM 649 C C . PHE A 1 84 ? -6.302 3.836 8.307 1.00 97.31 84 PHE A C 1
ATOM 651 O O . PHE A 1 84 ? -5.598 4.028 9.304 1.00 97.31 84 PHE A O 1
ATOM 658 N N . THR A 1 85 ? -7.530 4.328 8.185 1.00 97.56 85 THR A N 1
ATOM 659 C CA . THR A 1 85 ? -8.225 5.054 9.247 1.00 97.56 85 THR A CA 1
ATOM 660 C C . THR A 1 85 ? -9.420 4.230 9.696 1.00 97.56 85 THR A C 1
ATOM 662 O O . THR A 1 85 ? -10.261 3.859 8.881 1.00 97.56 85 THR A O 1
ATOM 665 N N . LEU A 1 86 ? -9.486 3.949 10.992 1.00 96.88 86 LEU A N 1
ATOM 666 C CA . LEU A 1 86 ? -10.582 3.243 11.634 1.00 96.88 86 LEU A CA 1
ATOM 667 C C . LEU A 1 86 ? -11.481 4.252 12.349 1.00 96.88 86 LEU A C 1
ATOM 669 O O . LEU A 1 86 ? -11.024 4.958 13.245 1.00 96.88 86 LEU A O 1
ATOM 673 N N . GLY A 1 87 ? -12.751 4.313 11.961 1.00 97.38 87 GLY A N 1
ATOM 674 C CA . GLY A 1 87 ? -13.742 5.142 12.638 1.00 97.38 87 GLY A CA 1
ATOM 675 C C . GLY A 1 87 ? -14.385 4.390 13.799 1.00 97.38 87 GLY A C 1
ATOM 676 O O . GLY A 1 87 ? -15.028 3.367 13.578 1.00 97.38 87 GLY A O 1
ATOM 677 N N . LEU A 1 88 ? -14.244 4.895 15.023 1.00 97.56 88 LEU A N 1
ATOM 678 C CA . LEU A 1 88 ? -14.913 4.362 16.215 1.00 97.56 88 LEU A CA 1
ATOM 679 C C . LEU A 1 88 ? -16.207 5.128 16.514 1.00 97.56 88 LEU A C 1
ATOM 681 O O . LEU A 1 88 ? -16.341 6.299 16.163 1.00 97.56 88 LEU A O 1
ATOM 685 N N . THR A 1 89 ? -17.167 4.491 17.183 1.00 97.06 89 THR A N 1
ATOM 686 C CA . THR A 1 89 ? -18.420 5.145 17.597 1.00 97.06 89 THR A CA 1
ATOM 687 C C . THR A 1 89 ? -18.179 6.291 18.581 1.00 97.06 89 THR A C 1
ATOM 689 O O . THR A 1 89 ? -17.360 6.160 19.490 1.00 97.06 89 THR A O 1
ATOM 692 N N . TYR A 1 90 ? -18.973 7.363 18.488 1.00 96.12 90 TYR A N 1
ATOM 693 C CA . TYR A 1 90 ? -18.950 8.495 19.431 1.00 96.12 90 TYR A CA 1
ATOM 694 C C . TYR A 1 90 ? -19.319 8.139 20.879 1.00 96.12 90 TYR A C 1
ATOM 696 O O . TYR A 1 90 ? -19.039 8.908 21.791 1.00 96.12 90 TYR A O 1
ATOM 704 N N . SER A 1 91 ? -19.931 6.975 21.101 1.00 95.25 91 SER A N 1
ATOM 705 C CA . SER A 1 91 ? -20.187 6.426 22.435 1.00 95.25 91 SER A CA 1
ATOM 706 C C . SER A 1 91 ? -18.944 5.836 23.112 1.00 95.25 91 SER A C 1
ATOM 708 O O . SER A 1 91 ? -19.028 5.465 24.278 1.00 95.25 91 SER A O 1
ATOM 710 N N . SER A 1 92 ? -17.819 5.705 22.399 1.00 96.75 92 SER A N 1
ATOM 711 C CA . SER A 1 92 ? -16.569 5.174 22.958 1.00 96.75 92 SER A CA 1
ATOM 712 C C . SER A 1 92 ? -15.964 6.171 23.943 1.00 96.75 92 SER A C 1
ATOM 714 O O . SER A 1 92 ? -15.834 7.353 23.620 1.00 96.75 92 SER A O 1
ATOM 716 N N . THR A 1 93 ? -15.557 5.709 25.125 1.00 97.50 93 THR A N 1
ATOM 717 C CA . THR A 1 93 ? -14.924 6.588 26.117 1.00 97.50 93 THR A CA 1
ATOM 718 C C . THR A 1 93 ? -13.453 6.846 25.792 1.00 97.50 93 THR A C 1
ATOM 720 O O . THR A 1 93 ? -12.817 6.109 25.031 1.00 97.50 93 THR A O 1
ATOM 723 N N . GLN A 1 94 ? -12.884 7.885 26.407 1.00 97.25 94 GLN A N 1
ATOM 724 C CA . GLN A 1 94 ? -11.461 8.200 26.286 1.00 97.25 94 GLN A CA 1
ATOM 725 C C .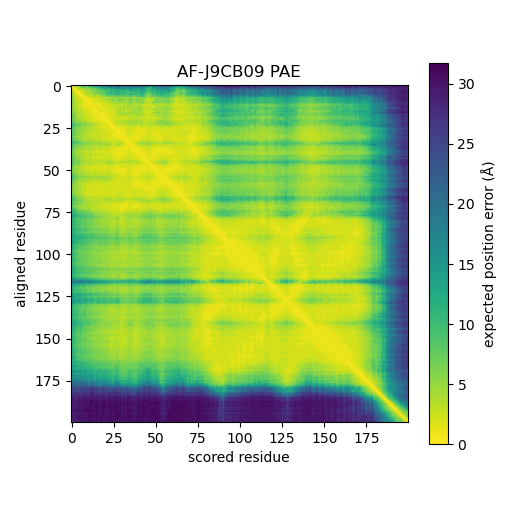 GLN A 1 94 ? -10.579 7.006 26.684 1.00 97.25 94 GLN A C 1
ATOM 727 O O . GLN A 1 94 ? -9.598 6.711 26.001 1.00 97.25 94 GLN A O 1
ATOM 732 N N . GLU A 1 95 ? -10.929 6.308 27.764 1.00 97.88 95 GLU A N 1
ATOM 733 C CA . GLU A 1 95 ? -10.179 5.166 28.292 1.00 97.88 95 GLU A CA 1
ATOM 734 C C . GLU A 1 95 ?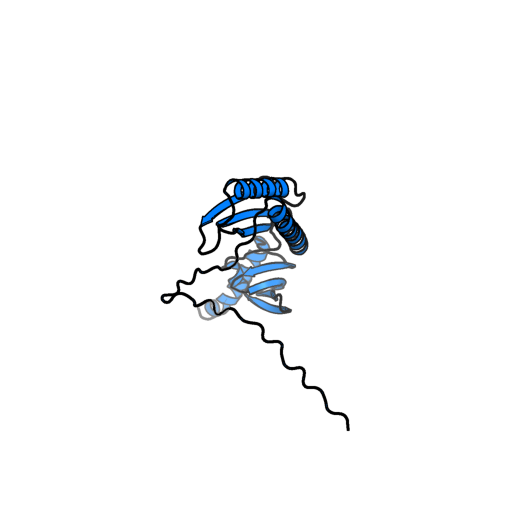 -10.201 3.993 27.313 1.00 97.88 95 GLU A C 1
ATOM 736 O O . GLU A 1 95 ? -9.161 3.390 27.057 1.00 97.88 95 GLU A O 1
ATOM 741 N N . GLN A 1 96 ? -11.361 3.706 26.718 1.00 97.81 96 GLN A N 1
ATOM 742 C CA . GLN A 1 96 ? -11.511 2.636 25.731 1.00 97.81 96 GLN A CA 1
ATOM 743 C C . GLN A 1 96 ? -10.693 2.909 24.463 1.00 97.81 96 GLN A C 1
ATOM 745 O O . GLN A 1 96 ? -10.038 2.013 23.931 1.00 97.81 96 GLN A O 1
ATOM 750 N N . ILE A 1 97 ? -10.691 4.160 23.991 1.00 97.62 97 ILE A N 1
ATOM 751 C CA . ILE A 1 97 ? -9.899 4.573 22.826 1.00 97.62 97 ILE A CA 1
ATOM 752 C C . ILE A 1 97 ? -8.402 4.482 23.136 1.00 97.62 97 ILE A C 1
ATOM 754 O O . ILE A 1 97 ? -7.634 3.968 22.322 1.00 97.62 97 ILE A O 1
ATOM 758 N N . ALA A 1 98 ? -7.977 4.960 24.309 1.00 98.00 98 ALA A N 1
ATOM 759 C CA . ALA A 1 98 ? -6.584 4.884 24.732 1.00 98.00 98 ALA A CA 1
ATOM 760 C C . ALA A 1 98 ? -6.106 3.426 24.863 1.00 98.00 98 ALA A C 1
ATOM 762 O O . ALA A 1 98 ? -5.025 3.102 24.369 1.00 98.00 98 ALA A O 1
ATOM 763 N N . ASP A 1 99 ? -6.919 2.547 25.459 1.00 98.19 99 ASP A N 1
ATOM 764 C CA . ASP A 1 99 ? -6.645 1.109 25.570 1.00 98.19 99 ASP A CA 1
ATOM 765 C C . ASP A 1 99 ? -6.526 0.454 24.186 1.00 98.19 99 ASP A C 1
ATOM 767 O O . ASP A 1 99 ? -5.531 -0.220 23.914 1.00 98.19 99 ASP A O 1
ATOM 771 N N . PHE A 1 100 ? -7.461 0.726 23.269 1.00 98.25 100 PHE A N 1
ATOM 772 C CA . PHE A 1 100 ? -7.394 0.217 21.896 1.00 98.25 100 PHE A CA 1
ATOM 773 C C . PHE A 1 100 ? -6.111 0.656 21.178 1.00 98.25 100 PHE A C 1
ATOM 775 O O . PHE A 1 100 ? -5.411 -0.171 20.592 1.00 98.25 100 PHE A O 1
ATOM 782 N N . ILE A 1 101 ? -5.764 1.947 21.250 1.00 98.19 101 ILE A N 1
ATOM 783 C CA . ILE A 1 101 ? -4.543 2.485 20.634 1.00 98.19 101 ILE A CA 1
ATOM 784 C C . ILE A 1 101 ? -3.301 1.774 21.176 1.00 98.19 101 ILE A C 1
ATOM 786 O O . ILE A 1 101 ? -2.417 1.429 20.390 1.00 98.19 101 ILE A O 1
ATOM 790 N N . GLN A 1 102 ? -3.212 1.565 22.493 1.00 98.00 102 GLN A N 1
ATOM 791 C CA . GLN A 1 102 ? -2.055 0.893 23.084 1.00 98.00 102 GLN A CA 1
ATOM 792 C C . GLN A 1 102 ? -1.980 -0.573 22.668 1.00 98.00 102 GLN A C 1
ATOM 794 O O . GLN A 1 102 ? -0.948 -0.998 22.158 1.00 98.00 102 GLN A O 1
ATOM 799 N N . ARG A 1 103 ? -3.089 -1.317 22.739 1.00 98.00 103 ARG A N 1
ATOM 800 C CA . ARG A 1 103 ? -3.120 -2.714 22.280 1.00 98.00 103 ARG A CA 1
ATOM 801 C C . ARG A 1 103 ? -2.740 -2.861 20.811 1.00 98.00 103 ARG A C 1
ATOM 803 O O . ARG A 1 103 ? -2.029 -3.796 20.456 1.00 98.00 103 ARG A O 1
ATOM 810 N N . MET A 1 104 ? -3.190 -1.939 19.960 1.00 97.69 104 MET A N 1
ATOM 811 C CA . MET A 1 104 ? -2.800 -1.904 18.551 1.00 97.69 104 MET A CA 1
ATOM 812 C C . MET A 1 104 ? -1.296 -1.667 18.388 1.00 97.69 104 MET A C 1
ATOM 814 O O . MET A 1 104 ? -0.659 -2.351 17.590 1.00 97.69 104 MET A O 1
ATOM 818 N N . LYS A 1 105 ? -0.707 -0.725 19.137 1.00 97.56 105 LYS A N 1
ATOM 819 C CA . LYS A 1 105 ? 0.747 -0.490 19.111 1.00 97.56 105 LYS A CA 1
ATOM 820 C C . LYS A 1 105 ? 1.522 -1.718 19.569 1.00 97.56 105 LYS A C 1
ATOM 822 O O . LYS A 1 105 ? 2.487 -2.088 18.902 1.00 97.56 105 LYS A O 1
ATOM 827 N N . ASP A 1 106 ? 1.083 -2.358 20.647 1.00 96.94 106 ASP A N 1
ATOM 828 C CA . ASP A 1 106 ? 1.721 -3.554 21.193 1.00 96.94 106 ASP A CA 1
ATOM 829 C C . ASP A 1 106 ? 1.644 -4.721 20.207 1.00 96.94 106 ASP A C 1
ATOM 831 O O . ASP A 1 106 ? 2.652 -5.374 19.943 1.00 96.94 106 ASP A O 1
ATOM 835 N N . TYR A 1 107 ? 0.476 -4.954 19.603 1.00 97.38 107 TYR A N 1
ATOM 836 C CA . TYR A 1 107 ? 0.303 -5.983 18.581 1.00 97.38 107 TYR A CA 1
ATOM 837 C C . TYR A 1 107 ? 1.239 -5.752 17.390 1.00 97.38 107 TYR A C 1
ATOM 839 O O . TYR A 1 107 ? 2.008 -6.637 17.023 1.00 97.38 107 TYR A O 1
ATOM 847 N N . LEU A 1 108 ? 1.225 -4.542 16.821 1.00 97.38 108 LEU A N 1
ATOM 848 C CA . LEU A 1 108 ? 2.039 -4.212 15.650 1.00 97.38 108 LEU A CA 1
ATOM 849 C C . LEU A 1 108 ? 3.543 -4.271 15.954 1.00 97.38 108 LEU A C 1
ATOM 851 O O . LEU A 1 108 ? 4.313 -4.681 15.090 1.00 97.38 108 LEU A O 1
ATOM 855 N N . SER A 1 109 ? 3.966 -3.886 17.163 1.00 96.19 109 SER A N 1
ATOM 856 C CA . SER A 1 109 ? 5.383 -3.902 17.564 1.00 96.19 109 SER A CA 1
ATOM 857 C C . SER A 1 109 ? 5.922 -5.319 17.751 1.00 96.19 109 SER A C 1
ATOM 859 O O . SER A 1 109 ? 7.111 -5.549 17.543 1.00 96.19 109 SER A O 1
ATOM 861 N N . ASN A 1 110 ? 5.050 -6.262 18.118 1.00 96.00 110 ASN A N 1
ATOM 862 C CA . ASN A 1 110 ? 5.393 -7.670 18.307 1.00 96.00 110 ASN A CA 1
ATOM 863 C C . ASN A 1 110 ? 5.153 -8.530 17.053 1.00 96.00 110 ASN A C 1
ATOM 865 O O . ASN A 1 110 ? 5.507 -9.708 17.046 1.00 96.00 110 ASN A O 1
ATOM 869 N N . HIS A 1 111 ? 4.562 -7.971 15.993 1.00 96.06 111 HIS A N 1
ATOM 870 C CA . HIS A 1 111 ? 4.281 -8.713 14.769 1.00 96.06 111 HIS A CA 1
ATOM 871 C C . HIS A 1 111 ? 5.579 -8.968 13.977 1.00 96.06 111 HIS A C 1
ATOM 873 O O . HIS A 1 111 ? 6.264 -8.008 13.608 1.00 96.06 111 HIS A O 1
ATOM 879 N N . PRO A 1 112 ? 5.921 -10.230 13.648 1.00 95.31 112 PRO A N 1
ATOM 880 C CA . PRO A 1 112 ? 7.218 -10.576 13.056 1.00 95.31 112 PRO A CA 1
ATOM 881 C C . PRO A 1 112 ? 7.467 -9.879 11.712 1.00 95.31 112 PRO A C 1
ATOM 883 O O . PRO A 1 112 ? 8.565 -9.382 11.454 1.00 95.31 112 PRO A O 1
ATOM 886 N N . ASP A 1 113 ? 6.426 -9.760 10.887 1.00 95.94 113 ASP A N 1
ATOM 887 C CA . ASP A 1 113 ? 6.518 -9.157 9.556 1.00 95.94 113 ASP A CA 1
ATOM 888 C C . ASP A 1 113 ? 6.324 -7.634 9.525 1.00 95.94 113 ASP A C 1
ATOM 890 O O . ASP A 1 113 ? 6.181 -7.058 8.447 1.00 95.94 113 ASP A O 1
ATOM 894 N N . ILE A 1 114 ? 6.331 -6.947 10.672 1.00 96.31 114 ILE A N 1
ATOM 895 C CA . ILE A 1 114 ? 6.177 -5.485 10.746 1.00 96.31 114 ILE A CA 1
ATOM 896 C C . ILE A 1 114 ? 7.457 -4.841 11.286 1.00 96.31 114 ILE A C 1
ATOM 898 O O . ILE A 1 114 ? 8.157 -5.382 12.144 1.00 96.31 114 ILE A O 1
ATOM 902 N N . TYR A 1 115 ? 7.804 -3.676 10.740 1.00 93.69 115 TYR A N 1
ATOM 903 C CA . TYR A 1 115 ? 8.894 -2.843 11.246 1.00 93.69 115 TYR A CA 1
ATOM 904 C C . TYR A 1 115 ? 8.450 -2.078 12.511 1.00 93.69 115 TYR A C 1
ATOM 906 O O . TYR A 1 115 ? 7.553 -1.236 12.409 1.00 93.69 115 TYR A O 1
ATOM 914 N N . PRO A 1 116 ? 9.067 -2.322 13.684 1.00 88.56 116 PRO A N 1
ATOM 915 C CA . PRO A 1 116 ? 8.639 -1.752 14.959 1.00 88.56 116 PRO A CA 1
ATOM 916 C C . PRO A 1 116 ? 8.985 -0.264 15.094 1.00 88.56 116 PRO A C 1
ATOM 918 O O . PRO A 1 116 ? 8.315 0.469 15.811 1.00 88.56 116 PRO A O 1
ATOM 921 N N . ASP A 1 117 ? 10.003 0.213 14.377 1.00 84.25 117 ASP A N 1
ATOM 922 C CA . ASP A 1 117 ? 10.532 1.579 14.435 1.00 84.25 117 ASP A CA 1
ATOM 923 C C . ASP A 1 117 ? 9.633 2.633 13.761 1.00 84.25 117 ASP A C 1
ATOM 925 O O . ASP A 1 117 ? 9.840 3.836 13.924 1.00 84.25 117 ASP A O 1
ATOM 929 N N . VAL A 1 118 ? 8.616 2.206 13.008 1.00 87.56 118 VAL A N 1
ATOM 930 C CA . VAL A 1 118 ? 7.796 3.082 12.152 1.00 87.56 118 VAL A CA 1
ATOM 931 C C . VAL A 1 118 ? 6.290 2.889 12.348 1.00 87.56 118 VAL A C 1
ATOM 933 O O . VAL A 1 118 ? 5.504 3.134 11.429 1.00 87.56 118 VAL A O 1
ATOM 936 N N . ILE A 1 119 ? 5.874 2.480 13.548 1.00 96.38 119 ILE A N 1
ATOM 937 C CA . ILE A 1 11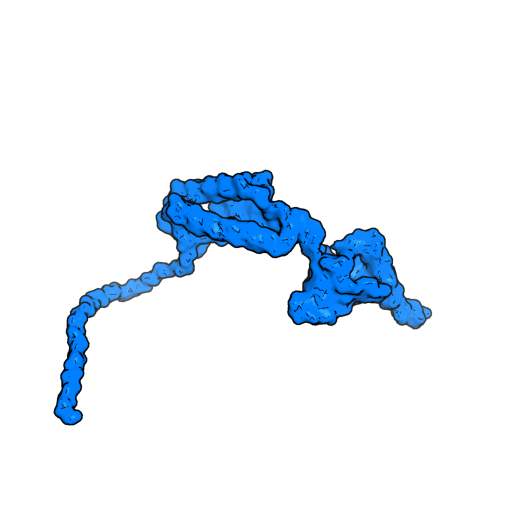9 ? 4.462 2.308 13.911 1.00 96.38 119 ILE A CA 1
ATOM 938 C C . ILE A 1 119 ? 3.880 3.628 14.418 1.00 96.38 119 ILE A C 1
ATOM 940 O O . ILE A 1 119 ? 4.412 4.269 15.323 1.00 96.38 119 ILE A O 1
ATOM 944 N N . ARG A 1 120 ? 2.746 4.030 13.846 1.00 97.12 120 ARG A N 1
ATOM 945 C CA . ARG A 1 120 ? 1.972 5.201 14.261 1.00 97.12 120 ARG A CA 1
ATOM 946 C C . ARG A 1 120 ? 0.520 4.788 14.418 1.00 97.12 120 ARG A C 1
ATOM 948 O O . ARG A 1 120 ? -0.107 4.365 13.454 1.00 97.12 120 ARG A O 1
ATOM 955 N N . VAL A 1 121 ? -0.009 4.930 15.627 1.00 98.00 121 VAL A N 1
ATOM 956 C CA . VAL A 1 121 ? -1.426 4.698 15.931 1.00 98.00 121 VAL A CA 1
ATOM 957 C C . VAL A 1 121 ? -1.905 5.864 16.776 1.00 98.00 121 VAL A C 1
ATOM 959 O O . VAL A 1 121 ? -1.437 6.042 17.906 1.00 98.00 121 VAL A O 1
ATOM 962 N N . HIS A 1 122 ? -2.770 6.697 16.203 1.00 98.12 122 HIS A N 1
ATOM 963 C CA . HIS A 1 122 ? -3.191 7.951 16.822 1.00 98.12 122 HIS A CA 1
ATOM 964 C C . HIS A 1 122 ? -4.651 8.258 16.514 1.00 98.12 122 HIS A C 1
ATOM 966 O O . HIS A 1 122 ? -5.112 8.039 15.397 1.00 98.12 122 HIS A O 1
ATOM 972 N N . PHE A 1 123 ? -5.344 8.835 17.492 1.00 97.88 123 PHE A N 1
ATOM 973 C CA . PHE A 1 123 ? -6.598 9.537 17.259 1.00 97.88 123 PHE A CA 1
ATOM 974 C C . PHE A 1 123 ? -6.294 10.855 16.541 1.00 97.88 123 PHE A C 1
ATOM 976 O O . PHE A 1 123 ? -5.538 11.674 17.063 1.00 97.88 123 PHE A O 1
ATOM 983 N N . ILE A 1 124 ? -6.800 11.014 15.317 1.00 97.88 124 ILE A N 1
ATOM 984 C CA . ILE A 1 124 ? -6.416 12.117 14.426 1.00 97.88 124 ILE A CA 1
ATOM 985 C C . ILE A 1 124 ? -7.522 13.142 14.202 1.00 97.88 124 ILE A C 1
ATOM 987 O O . ILE A 1 124 ? -7.204 14.284 13.880 1.00 97.88 124 ILE A O 1
ATOM 991 N N . ASN A 1 125 ? -8.794 12.754 14.314 1.00 97.50 125 ASN A N 1
ATOM 992 C CA . ASN A 1 125 ? -9.898 13.630 13.943 1.00 97.50 125 ASN A CA 1
ATOM 993 C C . ASN A 1 125 ? -11.244 13.196 14.541 1.00 97.50 125 ASN A C 1
ATOM 995 O O . ASN A 1 125 ? -11.490 12.013 14.759 1.00 97.50 125 ASN A O 1
ATOM 999 N N . TYR A 1 126 ? -12.137 14.169 14.719 1.00 97.62 126 TYR A N 1
ATOM 1000 C CA . TYR A 1 126 ? -13.568 13.955 14.920 1.00 97.62 126 TYR A CA 1
ATOM 1001 C C . TYR A 1 126 ? -14.264 14.023 13.548 1.00 97.62 126 TYR A C 1
ATOM 1003 O O . TYR A 1 126 ? -14.366 15.096 12.952 1.00 97.62 126 TYR A O 1
ATOM 1011 N N . GLY A 1 127 ? -14.681 12.878 13.012 1.00 95.19 127 GLY A N 1
ATOM 1012 C CA . GLY A 1 127 ? -15.366 12.753 11.724 1.00 95.19 127 GLY A CA 1
ATOM 1013 C C . GLY A 1 127 ? -16.876 12.990 11.825 1.00 95.19 127 GLY A C 1
ATOM 1014 O O . GLY A 1 127 ? -17.445 13.033 12.904 1.00 95.19 127 GLY A O 1
ATOM 1015 N N . ALA A 1 128 ? -17.583 13.097 10.697 1.00 94.38 128 ALA A N 1
ATOM 1016 C CA . ALA A 1 128 ? -19.026 13.393 10.703 1.00 94.38 128 ALA A CA 1
ATOM 1017 C C . ALA A 1 128 ? -19.886 12.361 11.470 1.00 94.38 128 ALA A C 1
ATOM 1019 O O . ALA A 1 128 ? -20.968 12.684 11.957 1.00 94.38 128 ALA A O 1
ATOM 1020 N N . SER A 1 129 ? -19.421 11.113 11.574 1.00 95.56 129 SER A N 1
ATOM 1021 C CA . SER A 1 129 ? -20.096 10.045 12.326 1.00 95.56 129 SER A CA 1
ATOM 1022 C C . SER A 1 129 ? -19.126 9.139 13.098 1.00 95.56 129 SER A C 1
ATOM 1024 O O . SER A 1 129 ? -19.545 8.092 13.583 1.00 95.56 129 SER A O 1
ATOM 1026 N N . SER A 1 130 ? -17.846 9.509 13.217 1.00 97.44 130 SER A N 1
ATOM 1027 C CA . SER A 1 130 ? -16.792 8.650 13.769 1.00 97.44 130 SER A CA 1
ATOM 1028 C C . SER A 1 130 ? -15.722 9.406 14.558 1.00 97.44 130 SER A C 1
ATOM 1030 O O . SER A 1 130 ? -15.461 10.582 14.330 1.00 97.44 130 SER A O 1
ATOM 1032 N N . LEU A 1 131 ? -15.054 8.695 15.465 1.00 97.75 131 LEU A N 1
ATOM 1033 C CA . LEU A 1 131 ? -13.785 9.087 16.073 1.00 97.75 131 LEU A CA 1
ATOM 1034 C C . LEU A 1 131 ? -12.652 8.383 15.312 1.00 97.75 131 LEU A C 1
ATOM 1036 O O . LEU A 1 131 ? -12.540 7.159 15.365 1.00 97.75 131 LEU A O 1
ATOM 1040 N N . ASP A 1 132 ? -11.836 9.139 14.580 1.00 98.12 132 ASP A N 1
ATOM 1041 C CA . ASP A 1 132 ? -10.936 8.589 13.565 1.00 98.12 132 ASP A CA 1
ATOM 1042 C C . ASP A 1 132 ? -9.559 8.231 14.139 1.00 98.12 132 ASP A C 1
ATOM 1044 O O . ASP A 1 132 ? -8.764 9.104 14.505 1.00 98.12 132 ASP A O 1
ATOM 1048 N N . ILE A 1 133 ? -9.240 6.937 14.167 1.00 98.25 133 ILE A N 1
ATOM 1049 C CA . ILE A 1 133 ? -7.934 6.403 14.560 1.00 98.25 133 ILE A CA 1
ATOM 1050 C C . ILE A 1 133 ? -7.140 6.052 13.307 1.00 98.25 133 ILE A C 1
ATOM 1052 O O . ILE A 1 133 ? -7.494 5.126 12.580 1.00 98.25 133 ILE A O 1
ATOM 1056 N N . ARG A 1 134 ? -6.034 6.750 13.053 1.00 98.19 134 ARG A N 1
ATOM 1057 C CA . ARG A 1 134 ? -5.132 6.407 11.950 1.00 98.19 134 ARG A CA 1
ATOM 1058 C C . ARG A 1 134 ? -4.085 5.409 12.409 1.00 98.19 134 ARG A C 1
ATOM 1060 O O . ARG A 1 134 ? -3.370 5.664 13.380 1.00 98.19 134 ARG A O 1
ATOM 1067 N N . VAL A 1 135 ? -3.971 4.316 11.664 1.00 98.06 135 VAL A N 1
ATOM 1068 C CA . VAL A 1 135 ? -2.956 3.278 11.829 1.00 98.06 135 VAL A CA 1
ATOM 1069 C C . VAL A 1 135 ? -2.026 3.334 10.625 1.00 98.06 135 VAL A C 1
ATOM 1071 O O . VAL A 1 135 ? -2.459 3.222 9.481 1.00 98.06 135 VAL A O 1
ATOM 1074 N N . THR A 1 136 ? -0.733 3.512 10.871 1.00 97.88 136 THR A N 1
ATOM 1075 C CA . THR A 1 136 ? 0.303 3.455 9.841 1.00 97.88 136 THR A CA 1
ATOM 1076 C C . THR A 1 136 ? 1.472 2.605 10.320 1.00 97.88 136 THR A C 1
ATOM 1078 O O . THR A 1 136 ? 2.033 2.858 11.384 1.00 97.88 136 THR A O 1
ATOM 1081 N N . CYS A 1 137 ? 1.880 1.631 9.513 1.00 97.06 137 CYS A N 1
ATOM 1082 C CA . CYS A 1 137 ? 3.085 0.833 9.730 1.00 97.06 137 CYS A CA 1
ATOM 1083 C C . CYS A 1 137 ? 3.680 0.377 8.386 1.00 97.06 137 CYS A C 1
ATOM 1085 O O . CYS A 1 137 ? 3.167 0.708 7.312 1.00 97.06 137 CYS A O 1
ATOM 1087 N N . TYR A 1 138 ? 4.794 -0.353 8.430 1.00 96.62 138 TYR A N 1
ATOM 1088 C CA . TYR A 1 138 ? 5.432 -0.917 7.242 1.00 96.62 138 TYR A CA 1
ATOM 1089 C C . TYR A 1 138 ? 5.640 -2.418 7.418 1.00 96.62 138 TYR A C 1
ATOM 1091 O O . TYR A 1 138 ? 6.237 -2.846 8.404 1.00 96.62 138 TYR A O 1
ATOM 1099 N N . ALA A 1 139 ? 5.198 -3.197 6.435 1.00 96.44 139 ALA A N 1
ATOM 1100 C CA . ALA A 1 139 ? 5.467 -4.622 6.340 1.00 96.44 139 ALA A CA 1
ATOM 1101 C C . ALA A 1 139 ? 6.893 -4.874 5.815 1.00 96.44 139 ALA A C 1
ATOM 1103 O O . ALA A 1 139 ? 7.369 -4.168 4.915 1.00 96.44 139 ALA A O 1
ATOM 1104 N N . ARG A 1 140 ? 7.552 -5.911 6.342 1.00 94.62 140 ARG A N 1
ATOM 1105 C CA . ARG A 1 140 ? 8.911 -6.388 6.011 1.00 94.62 140 ARG A CA 1
ATOM 1106 C C . ARG A 1 140 ? 8.967 -7.190 4.716 1.00 94.62 140 ARG A C 1
ATOM 1108 O O . ARG A 1 140 ? 9.671 -8.187 4.607 1.00 94.62 140 ARG A O 1
ATOM 1115 N N . THR A 1 141 ? 8.205 -6.762 3.722 1.00 92.94 141 THR A N 1
ATOM 1116 C CA . THR A 1 141 ? 8.152 -7.436 2.433 1.00 92.94 141 THR A CA 1
ATOM 1117 C C . THR A 1 141 ? 7.918 -6.440 1.307 1.00 92.94 141 THR A C 1
ATOM 1119 O O . THR A 1 141 ? 7.129 -5.499 1.434 1.00 92.94 141 THR A O 1
ATOM 1122 N N . GLY A 1 142 ? 8.622 -6.659 0.198 1.00 90.62 142 GLY A N 1
ATOM 1123 C CA . GLY A 1 142 ? 8.318 -6.068 -1.104 1.00 90.62 142 GLY A CA 1
ATOM 1124 C C . GLY A 1 142 ? 7.319 -6.897 -1.911 1.00 90.62 142 GLY A C 1
ATOM 1125 O O . GLY A 1 142 ? 6.605 -6.346 -2.751 1.00 90.62 142 GLY A O 1
ATOM 1126 N N . ASP A 1 143 ? 7.238 -8.200 -1.621 1.00 91.06 143 ASP A N 1
ATOM 1127 C CA . ASP A 1 143 ? 6.352 -9.141 -2.298 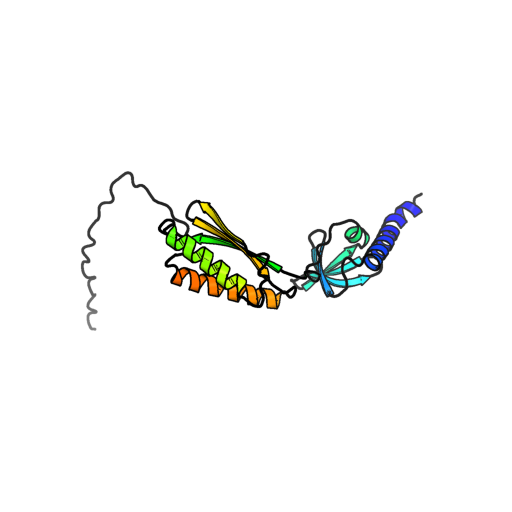1.00 91.06 143 ASP A CA 1
ATOM 1128 C C . ASP A 1 143 ? 4.885 -8.796 -2.032 1.00 91.06 143 ASP A C 1
ATOM 1130 O O . ASP A 1 143 ? 4.483 -8.529 -0.894 1.00 91.06 143 ASP A O 1
ATOM 1134 N N . HIS A 1 144 ? 4.095 -8.778 -3.104 1.00 89.12 144 HIS A N 1
ATOM 1135 C CA . HIS A 1 144 ? 2.707 -8.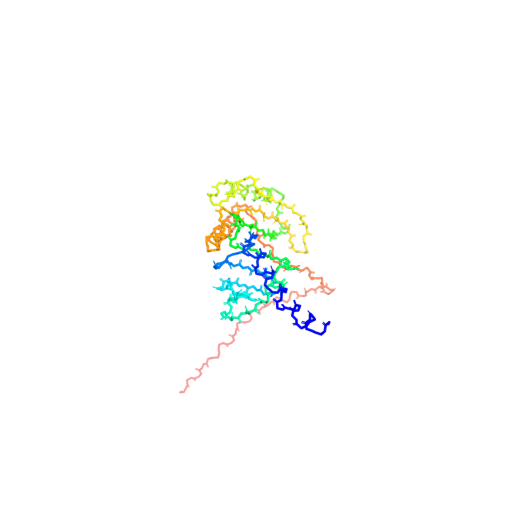348 -3.049 1.00 89.12 144 HIS A CA 1
ATOM 1136 C C . HIS A 1 144 ? 1.817 -9.342 -2.304 1.00 89.12 144 HIS A C 1
ATOM 1138 O O . HIS A 1 144 ? 0.976 -8.914 -1.521 1.00 89.12 144 HIS A O 1
ATOM 1144 N N . VAL A 1 145 ? 2.011 -10.643 -2.522 1.00 92.38 145 VAL A N 1
ATOM 1145 C CA . VAL A 1 145 ? 1.173 -11.688 -1.923 1.00 92.38 145 VAL A CA 1
ATOM 1146 C C . VAL A 1 145 ? 1.419 -11.741 -0.421 1.00 92.38 145 VAL A C 1
ATOM 1148 O O . VAL A 1 145 ? 0.483 -11.565 0.348 1.00 92.38 145 VAL A O 1
ATOM 1151 N N . LYS A 1 146 ? 2.687 -11.801 0.002 1.00 94.75 146 LYS A N 1
ATOM 1152 C CA . LYS A 1 146 ? 3.047 -11.750 1.428 1.00 94.75 146 LYS A CA 1
ATOM 1153 C C . LYS A 1 146 ? 2.540 -10.486 2.111 1.00 94.75 146 LYS A C 1
ATOM 1155 O O . LYS A 1 146 ? 2.168 -10.507 3.275 1.00 94.75 146 LYS A O 1
ATOM 1160 N N . TYR A 1 147 ? 2.545 -9.356 1.406 1.00 95.62 147 TYR A N 1
ATOM 1161 C CA . TYR A 1 147 ? 1.977 -8.125 1.946 1.00 95.62 147 TYR A CA 1
ATOM 1162 C C . TYR A 1 147 ? 0.472 -8.235 2.195 1.00 95.62 147 TYR A C 1
ATOM 1164 O O . TYR A 1 147 ? 0.003 -7.711 3.202 1.00 95.62 147 TYR A O 1
ATOM 1172 N N . LEU A 1 148 ? -0.273 -8.891 1.300 1.00 96.38 148 LEU A N 1
ATOM 1173 C CA . LEU A 1 148 ? -1.701 -9.132 1.496 1.00 96.38 148 LEU A CA 1
ATOM 1174 C C . LEU A 1 148 ? -1.954 -10.058 2.688 1.00 96.38 148 LEU A C 1
ATOM 1176 O O . LEU A 1 148 ? -2.885 -9.791 3.442 1.00 96.38 148 LEU A O 1
ATOM 1180 N N . ASP A 1 149 ? -1.103 -11.063 2.903 1.00 97.62 149 ASP A N 1
ATOM 1181 C CA . ASP A 1 149 ? -1.186 -11.941 4.076 1.00 97.62 149 ASP A CA 1
ATOM 1182 C C . ASP A 1 149 ? -0.992 -11.140 5.376 1.00 97.62 149 ASP A C 1
ATOM 1184 O O . ASP A 1 149 ? -1.852 -11.154 6.254 1.00 97.62 149 ASP A O 1
ATOM 1188 N N . VAL A 1 150 ? 0.064 -10.319 5.453 1.00 97.12 150 VAL A N 1
ATOM 1189 C CA . VAL A 1 150 ? 0.311 -9.441 6.614 1.00 97.12 150 VAL A CA 1
ATOM 1190 C C . VAL A 1 150 ? -0.836 -8.446 6.819 1.00 97.12 150 VAL A C 1
ATOM 1192 O O . VAL A 1 150 ? -1.241 -8.173 7.948 1.00 97.12 150 VAL A O 1
ATOM 1195 N N . LEU A 1 151 ? -1.380 -7.882 5.737 1.00 97.50 151 LEU A N 1
ATOM 1196 C CA . LEU A 1 151 ? -2.519 -6.969 5.813 1.00 97.50 151 LEU A CA 1
ATOM 1197 C C . LEU A 1 151 ? -3.774 -7.674 6.344 1.00 97.50 151 LEU A C 1
ATOM 1199 O O . LEU A 1 151 ? -4.497 -7.096 7.155 1.00 97.50 151 LEU A O 1
ATOM 1203 N N . ASN A 1 152 ? -4.031 -8.907 5.906 1.00 98.12 152 ASN A N 1
ATOM 1204 C CA . ASN A 1 152 ? -5.122 -9.731 6.409 1.00 98.12 152 ASN A CA 1
ATOM 1205 C C . ASN A 1 152 ? -4.969 -9.990 7.914 1.00 98.12 152 ASN A C 1
ATOM 1207 O O . ASN A 1 152 ? -5.910 -9.743 8.667 1.00 98.12 152 ASN A O 1
ATOM 1211 N N . ASP A 1 153 ? -3.780 -10.392 8.358 1.00 97.50 153 ASP A N 1
ATOM 1212 C CA . ASP A 1 153 ? -3.502 -10.666 9.770 1.00 97.50 153 ASP A CA 1
ATOM 1213 C C . ASP A 1 153 ? -3.705 -9.420 10.640 1.00 97.50 153 ASP A C 1
ATOM 1215 O O . ASP A 1 153 ? -4.342 -9.476 11.694 1.00 97.50 153 ASP A O 1
ATOM 1219 N N . VAL A 1 154 ? -3.242 -8.256 10.171 1.00 97.81 154 VAL A N 1
ATOM 1220 C CA . VAL A 1 154 ? -3.489 -6.969 10.837 1.00 97.81 154 VAL A CA 1
ATOM 1221 C C . VAL A 1 154 ? -4.985 -6.657 10.908 1.00 97.81 154 VAL A C 1
ATOM 1223 O O . VAL A 1 154 ? -5.470 -6.272 11.971 1.00 97.81 154 VAL A O 1
ATOM 1226 N N . ASN A 1 155 ? -5.736 -6.842 9.821 1.00 97.56 155 ASN A N 1
ATOM 1227 C CA . ASN A 1 155 ? -7.176 -6.566 9.797 1.00 97.56 155 ASN A CA 1
ATOM 1228 C C . ASN A 1 155 ? -7.965 -7.485 10.743 1.00 97.56 155 ASN A C 1
ATOM 1230 O O . ASN A 1 155 ? -8.861 -7.020 11.449 1.00 97.56 155 ASN A O 1
ATOM 1234 N N . LEU A 1 156 ? -7.626 -8.774 10.795 1.00 97.94 156 LEU A N 1
ATOM 1235 C CA . LEU A 1 156 ? -8.256 -9.725 11.712 1.00 97.94 156 LEU A CA 1
ATOM 1236 C C . LEU A 1 156 ? -7.937 -9.389 13.173 1.00 97.94 156 LEU A C 1
ATOM 1238 O O . LEU A 1 156 ? -8.834 -9.405 14.019 1.00 97.94 156 LEU A O 1
ATOM 1242 N N . ALA A 1 157 ? -6.696 -9.000 13.466 1.00 97.25 157 ALA A N 1
ATOM 1243 C CA . ALA A 1 157 ? -6.315 -8.556 14.800 1.00 97.25 157 ALA A CA 1
ATOM 1244 C C . ALA A 1 157 ? -7.044 -7.276 15.223 1.00 97.25 157 ALA A C 1
ATOM 1246 O O . ALA A 1 157 ? -7.464 -7.170 16.374 1.00 97.25 157 ALA A O 1
ATOM 1247 N N . VAL A 1 158 ? -7.270 -6.326 14.308 1.00 97.44 158 VAL A N 1
ATOM 1248 C CA . VAL A 1 158 ? -8.080 -5.128 14.591 1.00 97.44 158 VAL A CA 1
ATOM 1249 C C . VAL A 1 158 ? -9.474 -5.522 15.085 1.00 97.44 158 VAL A C 1
ATOM 1251 O O . VAL A 1 158 ? -9.922 -4.984 16.096 1.00 97.44 158 VAL A O 1
ATOM 1254 N N . LEU A 1 159 ? -10.144 -6.484 14.439 1.00 96.81 159 LEU A N 1
ATOM 1255 C CA . LEU A 1 159 ? -11.468 -6.958 14.869 1.00 96.81 159 LEU A CA 1
ATOM 1256 C C . LEU A 1 159 ? -11.445 -7.535 16.291 1.00 96.81 159 LEU A C 1
ATOM 1258 O O . LEU A 1 159 ? -12.332 -7.250 17.100 1.00 96.81 159 LEU A O 1
ATOM 1262 N N . GLU A 1 160 ? -10.426 -8.327 16.614 1.00 97.50 160 GLU A N 1
ATOM 1263 C CA . GLU A 1 160 ? -10.270 -8.898 17.951 1.00 97.50 160 GLU A CA 1
ATOM 1264 C C . GLU A 1 160 ? -9.980 -7.818 19.006 1.00 97.50 160 GLU A C 1
ATOM 1266 O O . GLU A 1 160 ? -10.553 -7.833 20.099 1.00 97.50 160 GLU A O 1
ATOM 1271 N N . LEU A 1 161 ? -9.115 -6.857 18.681 1.00 97.62 161 LEU A N 1
ATOM 1272 C CA . LEU A 1 161 ? -8.715 -5.777 19.579 1.00 97.62 161 LEU A CA 1
ATOM 1273 C C . LEU A 1 161 ? -9.856 -4.795 19.849 1.00 97.62 161 LEU A C 1
ATOM 1275 O O . LEU A 1 161 ? -10.042 -4.400 20.999 1.00 97.62 161 LEU A O 1
ATOM 1279 N N . LEU A 1 162 ? -10.677 -4.486 18.842 1.00 97.06 162 LEU A N 1
ATOM 1280 C CA . LEU A 1 162 ? -11.911 -3.716 19.016 1.00 97.06 162 LEU A CA 1
ATOM 1281 C C . LEU A 1 162 ? -12.814 -4.358 20.080 1.00 97.06 162 LEU A C 1
ATOM 1283 O O . LEU A 1 162 ? -13.241 -3.697 21.029 1.00 97.06 162 LEU A O 1
ATOM 1287 N N . LYS A 1 163 ? -13.032 -5.676 19.970 1.00 96.50 163 LYS A N 1
ATOM 1288 C CA . LYS A 1 163 ? -13.846 -6.443 20.921 1.00 96.50 163 LYS A CA 1
ATOM 1289 C C . LY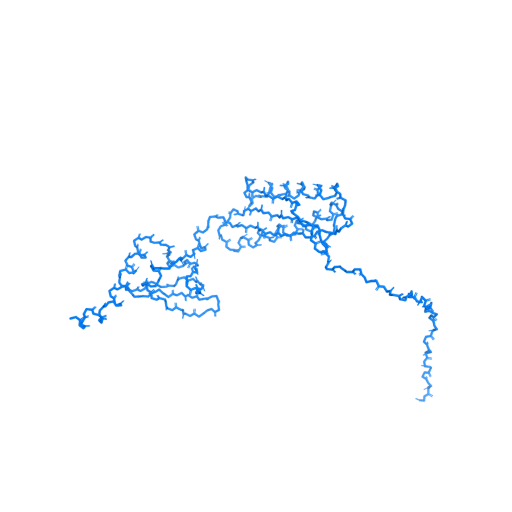S A 1 163 ? -13.249 -6.433 22.330 1.00 96.50 163 LYS A C 1
ATOM 1291 O O . LYS A 1 163 ? -13.991 -6.266 23.293 1.00 96.50 163 LYS A O 1
ATOM 1296 N N . LYS A 1 164 ? -11.928 -6.601 22.462 1.00 96.81 164 LYS A N 1
ATOM 1297 C CA . LYS A 1 164 ? -11.232 -6.594 23.764 1.00 96.81 164 LYS A CA 1
ATOM 1298 C C . LYS A 1 164 ? -11.293 -5.234 24.461 1.00 96.81 164 LYS A C 1
ATOM 1300 O O . LYS A 1 164 ? -11.446 -5.201 25.677 1.00 96.81 164 LYS A O 1
ATOM 1305 N N . SER A 1 165 ? -11.210 -4.142 23.705 1.00 96.69 165 SER A N 1
ATOM 1306 C CA . SER A 1 165 ? -11.292 -2.774 24.235 1.00 96.69 165 SER A CA 1
ATOM 1307 C C . SER A 1 165 ? -12.730 -2.273 24.425 1.00 96.69 165 SER A C 1
ATOM 1309 O O . SER A 1 165 ? -12.941 -1.175 24.937 1.00 96.69 165 SER A O 1
ATOM 1311 N N . GLY A 1 166 ? -13.735 -3.061 24.027 1.00 96.38 166 GLY A N 1
ATOM 1312 C CA . GLY A 1 166 ? -15.147 -2.696 24.158 1.00 96.38 166 GLY A CA 1
ATOM 1313 C C . GLY A 1 166 ? -15.568 -1.528 23.262 1.00 96.38 166 GLY A C 1
ATOM 1314 O O . GLY A 1 166 ? -16.530 -0.832 23.583 1.00 96.38 166 GLY A O 1
ATOM 1315 N N . VAL A 1 167 ? -14.853 -1.303 22.158 1.00 96.94 167 VAL A N 1
ATOM 1316 C CA . VAL A 1 167 ? -15.168 -0.275 21.157 1.00 96.94 167 VAL A CA 1
ATOM 1317 C C . VAL A 1 167 ? -15.809 -0.912 19.929 1.00 96.94 167 VAL A C 1
ATOM 1319 O O . VAL A 1 167 ? -15.620 -2.093 19.642 1.00 96.94 167 VAL A O 1
ATOM 1322 N N . SER A 1 168 ? -16.586 -0.127 19.189 1.00 95.69 168 SER A N 1
ATOM 1323 C CA . SER A 1 168 ? -17.247 -0.572 17.961 1.00 95.69 168 SER A CA 1
ATOM 1324 C C . SER A 1 168 ? -16.906 0.348 16.798 1.00 95.69 168 SER A C 1
ATOM 1326 O O . SER A 1 168 ? -16.659 1.541 16.988 1.00 95.69 168 SER A O 1
ATOM 1328 N N . CYS A 1 169 ? -16.919 -0.207 15.587 1.00 95.19 169 CYS A N 1
ATOM 1329 C CA . CYS A 1 169 ? -16.802 0.590 14.374 1.00 95.19 169 CYS A CA 1
ATOM 1330 C C . CYS A 1 169 ? -18.026 1.494 14.219 1.00 95.19 169 CYS A C 1
ATOM 1332 O O . CYS A 1 169 ? -19.165 1.067 14.415 1.00 95.19 169 CYS A O 1
ATOM 1334 N N . ALA A 1 170 ? -17.779 2.743 13.846 1.00 95.25 170 ALA A N 1
ATOM 1335 C CA . ALA A 1 170 ? -18.825 3.669 13.470 1.00 95.25 170 ALA A CA 1
ATOM 1336 C C . ALA A 1 170 ? -19.428 3.288 12.115 1.00 95.25 170 ALA A C 1
ATOM 1338 O O . ALA A 1 170 ? -18.719 2.966 11.161 1.00 95.25 170 ALA A O 1
ATOM 1339 N N . PHE A 1 171 ? -20.747 3.415 12.028 1.00 92.94 171 PHE A N 1
ATOM 1340 C CA . PHE A 1 171 ? -21.474 3.460 10.768 1.00 92.94 171 PHE A CA 1
ATOM 1341 C C . PHE A 1 171 ? -21.887 4.908 10.491 1.00 92.94 171 PHE A C 1
ATOM 1343 O O . PHE A 1 171 ? -22.047 5.683 11.444 1.00 92.94 171 PHE A O 1
ATOM 1350 N N . PRO A 1 172 ? -22.108 5.287 9.220 1.00 92.69 172 PRO A N 1
ATOM 1351 C CA . PRO A 1 172 ? -22.752 6.556 8.903 1.00 92.69 172 PRO A CA 1
ATOM 1352 C C . PRO A 1 172 ? -24.024 6.718 9.741 1.00 92.69 172 PRO A C 1
ATOM 1354 O O . PRO A 1 172 ? -24.897 5.851 9.723 1.00 92.69 172 PRO A O 1
ATOM 1357 N N . SER A 1 173 ? -24.093 7.792 10.525 1.00 90.12 173 SER A N 1
ATOM 1358 C CA . SER A 1 173 ? -25.152 8.010 11.511 1.00 90.12 173 SER A CA 1
ATOM 1359 C C . SER A 1 173 ? -25.716 9.414 11.351 1.00 90.12 173 SER A C 1
ATOM 1361 O O . SER A 1 173 ? -24.983 10.375 11.131 1.00 90.12 173 SER A O 1
ATOM 1363 N N . THR A 1 174 ? -27.035 9.552 11.451 1.00 90.75 174 THR A N 1
ATOM 1364 C CA . THR A 1 174 ? -27.713 10.849 11.372 1.00 90.75 174 THR A CA 1
ATOM 1365 C C . THR A 1 174 ? -28.854 10.876 12.370 1.00 90.75 174 THR A C 1
ATOM 1367 O O . THR A 1 174 ? -29.678 9.963 12.411 1.00 90.75 174 THR A O 1
ATOM 1370 N N . SER A 1 175 ? -28.907 11.939 13.164 1.00 88.25 175 SER A N 1
ATOM 1371 C CA . SER A 1 175 ? -30.052 12.219 14.023 1.00 88.25 175 SER A CA 1
ATOM 1372 C C . SER A 1 175 ? -31.102 12.968 13.212 1.00 88.25 175 SER A C 1
ATOM 1374 O O . SER A 1 175 ? -30.828 14.048 12.693 1.00 88.25 175 SER A O 1
ATOM 1376 N N . VAL A 1 176 ? -32.302 12.398 13.100 1.00 90.56 176 VAL A N 1
ATOM 1377 C CA . VAL A 1 176 ? -33.438 13.032 12.419 1.00 90.56 176 VAL A CA 1
ATOM 1378 C C . VAL A 1 176 ? -34.305 13.729 13.460 1.00 90.56 176 VAL A C 1
ATOM 1380 O O . VAL A 1 176 ? -34.837 13.088 14.367 1.00 90.56 176 VAL A O 1
ATOM 1383 N N . TYR A 1 177 ? -34.437 15.047 13.329 1.00 87.50 177 TYR A N 1
ATOM 1384 C CA . TYR A 1 177 ? -35.379 15.831 14.117 1.00 87.50 177 TYR A CA 1
ATOM 1385 C C . TYR A 1 177 ? -36.752 15.805 13.442 1.00 87.50 177 TYR A C 1
ATOM 1387 O O . TYR A 1 177 ? -36.869 16.122 12.260 1.00 87.50 177 TYR A O 1
ATOM 1395 N N . PHE A 1 178 ? -37.786 15.430 14.192 1.00 88.69 178 PHE A N 1
ATOM 1396 C CA . PHE A 1 178 ? -39.169 15.467 13.727 1.00 88.69 178 PHE A CA 1
ATOM 1397 C C . PHE A 1 178 ? -39.858 16.705 14.303 1.00 88.69 178 PHE A C 1
ATOM 1399 O O . PHE A 1 178 ? -39.922 16.857 15.521 1.00 88.69 178 PHE A O 1
ATOM 1406 N N . GLU A 1 179 ? -40.395 17.569 13.436 1.00 88.06 179 GLU A N 1
ATOM 1407 C CA . GLU A 1 179 ? -41.136 18.771 13.855 1.00 88.06 179 GLU A CA 1
ATOM 1408 C C . GLU A 1 179 ? -42.428 18.426 14.604 1.00 88.06 179 GLU A C 1
ATOM 1410 O O . GLU A 1 179 ? -42.820 19.116 15.540 1.00 88.06 179 GLU A O 1
ATOM 1415 N N . THR A 1 180 ? -43.085 17.334 14.208 1.00 89.00 180 THR A N 1
ATOM 1416 C CA . THR A 1 180 ? -44.264 16.814 14.906 1.00 89.00 180 THR A CA 1
ATOM 1417 C C . THR A 1 180 ? -43.865 15.590 15.733 1.00 89.00 180 THR A C 1
ATOM 1419 O O . THR A 1 180 ? -43.234 14.682 15.184 1.00 89.00 180 THR A O 1
ATOM 1422 N N . PRO A 1 181 ? -44.229 15.517 17.030 1.00 83.38 181 PRO A N 1
ATOM 1423 C CA . PRO A 1 181 ? -43.960 14.344 17.851 1.00 83.38 181 PRO A CA 1
ATOM 1424 C C . PRO A 1 181 ? -44.540 13.084 17.208 1.00 83.38 181 PRO A C 1
ATOM 1426 O O . PRO A 1 181 ? -45.715 13.045 16.842 1.00 83.38 181 PRO A O 1
ATOM 1429 N N . LEU A 1 182 ? -43.725 12.036 17.089 1.00 80.75 182 LEU A N 1
ATOM 1430 C CA . LEU A 1 182 ? -44.199 10.750 16.591 1.00 80.75 182 LEU A CA 1
ATOM 1431 C C . LEU A 1 182 ? -45.263 10.201 17.548 1.00 80.75 182 LEU A C 1
ATOM 1433 O O . LEU A 1 182 ? -44.972 9.865 18.700 1.00 80.75 182 LEU A O 1
ATOM 1437 N N . HIS A 1 183 ? -46.498 10.073 17.065 1.00 77.88 183 HIS A N 1
ATOM 1438 C CA . HIS A 1 183 ? -47.517 9.303 17.762 1.00 77.88 183 HIS A CA 1
ATOM 1439 C C . HIS A 1 183 ? -47.087 7.833 17.753 1.00 77.88 183 HIS A C 1
ATOM 1441 O O . HIS A 1 183 ? -47.101 7.174 16.715 1.00 77.88 183 HIS A O 1
ATOM 1447 N N . LYS A 1 184 ? -46.688 7.304 18.916 1.00 71.38 184 LYS A N 1
ATOM 1448 C CA . LYS A 1 184 ? -46.559 5.856 19.114 1.00 71.38 184 LYS A CA 1
ATOM 1449 C C . LYS A 1 184 ? -47.959 5.247 19.035 1.00 71.38 184 LYS A C 1
ATOM 1451 O O . LYS A 1 184 ? -48.611 5.068 20.060 1.00 71.38 184 LYS A O 1
ATOM 1456 N N . THR A 1 185 ? -48.436 4.928 17.835 1.00 62.69 185 THR A N 1
ATOM 1457 C CA . THR A 1 185 ? -49.556 3.998 17.699 1.00 62.69 185 THR A CA 1
ATOM 1458 C C . THR A 1 185 ? -49.046 2.664 18.215 1.00 62.69 185 THR A C 1
ATOM 1460 O O . THR A 1 185 ? -48.195 2.035 17.587 1.00 62.69 185 THR A O 1
ATOM 1463 N N . ALA A 1 186 ? -49.497 2.264 19.405 1.00 56.53 186 ALA A N 1
ATOM 1464 C CA . ALA A 1 186 ? -49.310 0.903 19.869 1.00 56.53 186 ALA A CA 1
ATOM 1465 C C . ALA A 1 186 ? -49.883 0.005 18.774 1.00 56.53 186 ALA A C 1
ATOM 1467 O O . ALA A 1 186 ? -51.083 0.037 18.510 1.00 56.53 186 ALA A O 1
ATOM 1468 N N . ALA A 1 187 ? -49.020 -0.735 18.082 1.00 56.25 187 ALA A N 1
ATOM 1469 C CA . ALA A 1 187 ? -49.472 -1.810 17.228 1.00 56.25 187 ALA A CA 1
ATOM 1470 C C . ALA A 1 187 ? -50.115 -2.844 18.156 1.00 56.25 187 ALA A C 1
ATOM 1472 O O . ALA A 1 187 ? -49.444 -3.730 18.682 1.00 56.25 187 ALA A O 1
ATOM 1473 N N . THR A 1 188 ? -51.415 -2.700 18.412 1.00 49.28 188 THR A N 1
ATOM 1474 C CA . THR A 1 188 ? -52.248 -3.814 18.833 1.00 49.28 188 THR A CA 1
ATOM 1475 C C . THR A 1 188 ? -52.127 -4.823 17.703 1.00 49.28 188 THR A C 1
ATOM 1477 O O . THR A 1 188 ? -52.725 -4.652 16.643 1.00 49.28 188 THR A O 1
ATOM 1480 N N . GLN A 1 189 ? -51.270 -5.825 17.889 1.00 55.09 189 GLN A N 1
ATOM 1481 C CA . GLN A 1 189 ? -51.253 -7.017 17.058 1.00 55.09 189 GLN A CA 1
ATOM 1482 C C . GLN A 1 189 ? -52.636 -7.659 17.197 1.00 55.09 189 GLN A C 1
ATOM 1484 O O . GLN A 1 189 ? -52.886 -8.431 18.118 1.00 55.09 189 GLN A O 1
ATOM 1489 N N . ALA A 1 190 ? -53.566 -7.293 16.317 1.00 53.59 190 ALA A N 1
ATOM 1490 C CA . ALA A 1 190 ? -54.711 -8.140 16.046 1.00 53.59 190 ALA A CA 1
ATOM 1491 C C . ALA A 1 190 ? -54.141 -9.419 15.403 1.00 53.59 190 ALA A C 1
ATOM 1493 O O . ALA A 1 190 ? -53.354 -9.307 14.456 1.00 53.59 190 ALA A O 1
ATOM 1494 N N . PRO A 1 191 ? -54.462 -10.620 15.914 1.00 51.03 191 PRO A N 1
ATOM 1495 C CA . PRO A 1 191 ? -54.037 -11.848 15.267 1.00 51.03 191 PRO A CA 1
ATOM 1496 C C . PRO A 1 191 ? -54.578 -11.859 13.834 1.00 51.03 191 PRO A C 1
ATOM 1498 O O . PRO A 1 191 ? -55.758 -11.585 13.612 1.00 51.03 191 PRO A O 1
ATOM 1501 N N . PHE A 1 192 ? -53.709 -12.153 12.865 1.00 56.25 192 PHE A N 1
ATOM 1502 C CA . PHE A 1 192 ? -54.120 -12.389 11.484 1.00 56.25 192 PHE A CA 1
ATOM 1503 C C . PHE A 1 192 ? -55.224 -13.462 11.466 1.00 56.25 192 PHE A C 1
ATOM 1505 O O . PHE A 1 192 ? -55.038 -14.506 12.101 1.00 56.25 192 PHE A O 1
ATOM 1512 N N . PRO A 1 193 ? -56.356 -13.254 10.766 1.00 51.03 193 PRO A N 1
ATOM 1513 C CA . PRO A 1 193 ? -57.351 -14.301 10.610 1.00 51.03 193 PRO A CA 1
ATOM 1514 C C . PRO A 1 193 ? -56.714 -15.444 9.820 1.00 51.03 193 PRO A C 1
ATOM 1516 O O . PRO A 1 193 ? -56.296 -15.262 8.677 1.00 51.03 193 PRO A O 1
ATOM 1519 N N . ILE A 1 194 ? -56.609 -16.617 10.437 1.00 56.28 194 ILE A N 1
ATOM 1520 C CA . ILE A 1 194 ? -56.305 -17.848 9.714 1.00 56.28 194 ILE A CA 1
ATOM 1521 C C . ILE A 1 194 ? -57.575 -18.173 8.928 1.00 56.28 194 ILE A C 1
ATOM 1523 O O . ILE A 1 194 ? -58.586 -18.535 9.525 1.00 56.28 194 ILE A O 1
ATOM 1527 N N . GLU A 1 195 ? -57.546 -18.000 7.605 1.00 50.16 195 GLU A N 1
ATOM 1528 C CA . GLU A 1 195 ? -58.590 -18.536 6.731 1.00 50.16 195 GLU A CA 1
ATOM 1529 C C . GLU A 1 195 ? -58.636 -20.058 6.904 1.00 50.16 195 GLU A C 1
ATOM 1531 O O . GLU A 1 195 ? -57.749 -20.800 6.473 1.00 50.16 195 GLU A O 1
ATOM 1536 N N . GLU A 1 196 ? -59.686 -20.518 7.576 1.00 49.03 196 GLU A N 1
ATOM 1537 C CA . GLU A 1 196 ? -60.070 -21.916 7.648 1.00 49.03 196 GLU A CA 1
ATOM 1538 C C . GLU A 1 196 ? -60.459 -22.364 6.234 1.00 49.03 196 GLU A C 1
ATOM 1540 O O . GLU A 1 196 ? -61.526 -22.032 5.718 1.00 49.03 196 GLU A O 1
ATOM 1545 N N . LYS A 1 197 ? -59.554 -23.090 5.566 1.00 45.28 197 LYS A N 1
ATOM 1546 C CA . LYS A 1 197 ? -59.861 -23.748 4.296 1.00 45.28 197 LYS A CA 1
ATOM 1547 C C . LYS A 1 197 ? -61.018 -24.720 4.515 1.00 45.28 197 LYS A C 1
ATOM 1549 O O . LYS A 1 197 ? -60.842 -25.786 5.106 1.00 45.28 197 LYS A O 1
ATOM 1554 N N . ALA A 1 198 ? -62.187 -24.346 4.005 1.00 48.59 198 ALA A N 1
ATOM 1555 C CA . ALA A 1 198 ? -63.338 -25.220 3.891 1.00 48.59 198 ALA A CA 1
ATOM 1556 C C . ALA A 1 198 ? -62.970 -26.452 3.051 1.00 48.59 198 ALA A C 1
ATOM 1558 O O . ALA A 1 198 ? -62.462 -26.343 1.934 1.00 48.59 198 ALA A O 1
ATOM 1559 N N . LYS A 1 199 ? -63.232 -27.625 3.629 1.00 45.44 199 LYS A N 1
ATOM 1560 C CA . LYS A 1 199 ? -63.251 -28.913 2.941 1.00 45.44 199 LYS A CA 1
ATOM 1561 C C . LYS A 1 199 ? -64.248 -28.871 1.780 1.00 45.44 199 LYS A C 1
ATOM 1563 O O . LYS A 1 199 ? -65.427 -28.611 2.015 1.00 45.44 199 LYS A O 1
ATOM 1568 N N . LEU A 1 200 ? -63.779 -29.241 0.593 1.00 43.41 200 LEU A N 1
ATOM 1569 C CA . LEU A 1 200 ? -64.498 -30.064 -0.379 1.00 43.41 200 LEU A CA 1
ATOM 1570 C C . LEU A 1 200 ? -63.487 -30.973 -1.078 1.00 43.41 200 LEU A C 1
ATOM 1572 O O . LEU A 1 200 ? -62.395 -30.467 -1.421 1.00 43.41 200 LEU A O 1
#

Radius of gyration: 29.18 Å; Cα contacts (8 Å, |Δi|>4): 306; chains: 1; bounding box: 87×50×72 Å

Nearest PDB structures (foldseek):
  6zyd-assembly1_E  TM=9.131E-01  e=1.012E-17  Escherichia coli K-12
  6zye-assembly1_E  TM=9.233E-01  e=1.359E-17  Escherichia coli K-12
  6urt-assembly1_G  TM=9.023E-01  e=2.757E-17  Escherichia coli K-12
  4age-assembly1_C  TM=8.907E-01  e=2.899E-15  Escherichia coli
  2vv5-assembly1_G  TM=8.909E-01  e=3.075E-15  Escherichia coli

Solvent-accessible surface area (backbone atoms only — not comparable to full-atom values): 11460 Å² total; per-residue (Å²): 110,71,68,61,63,69,44,44,64,60,51,41,11,42,52,14,34,50,48,43,69,72,70,45,80,63,54,74,71,31,36,36,38,44,91,92,45,54,26,32,27,71,41,79,52,71,47,30,34,33,28,36,26,87,92,68,46,82,45,78,42,50,18,41,54,59,66,73,46,77,68,48,52,55,57,78,32,70,54,38,78,48,75,51,73,47,38,27,34,79,86,54,48,72,66,37,52,52,50,35,42,50,54,50,50,54,52,48,52,69,34,87,59,36,45,56,92,57,63,43,65,44,82,74,48,83,51,95,41,22,40,29,32,38,40,34,35,31,34,73,33,39,52,67,67,64,43,51,51,54,50,48,54,53,55,54,48,48,59,53,44,32,59,74,36,74,45,51,74,38,58,95,61,82,88,83,86,67,94,63,80,81,77,79,73,77,79,74,79,69,77,77,82,77,81,78,80,76,89,127